Protein 8XWC (pdb70)

Structure (mmCIF, N/CA/C/O backbone):
data_8XWC
#
_entry.id   8XWC
#
_cell.length_a   61.808
_cell.length_b   69.544
_cell.length_c   87.955
_cell.angle_alpha   90.000
_cell.angle_beta   90.000
_cell.angle_gamma   90.000
#
_symmetry.space_group_name_H-M   'P 21 21 21'
#
loop_
_entity.id
_entity.type
_entity.pdbx_description
1 polymer "DNA (5'-D(*AP*GP*CP*GP*TP*CP*CP*AP*(8OG)P*GP*TP*CP*TP*AP*CP*C)-3')"
2 polymer "DNA (5'-D(P*GP*GP*TP*AP*GP*AP*CP*CP*TP*GP*GP*AP*CP*GP*C)-3')"
3 polymer 'N-glycosylase/DNA lyase'
4 non-polymer DI(HYDROXYETHYL)ETHER
5 non-polymer GLYCEROL
6 non-polymer 'MAGNESIUM ION'
7 non-polymer 'SODIUM ION'
8 water water
#
loop_
_atom_site.group_PDB
_atom_site.id
_atom_site.type_symbol
_atom_site.label_atom_id
_atom_site.label_alt_id
_atom_site.label_comp_id
_atom_site.label_asym_id
_atom_site.label_entity_id
_atom_site.label_seq_id
_atom_site.pdbx_PDB_ins_code
_atom_site.Cartn_x
_atom_site.Cartn_y
_atom_site.Cartn_z
_atom_site.occupancy
_atom_site.B_iso_or_equiv
_atom_site.auth_seq_id
_atom_site.auth_comp_id
_atom_site.auth_asym_id
_atom_site.auth_atom_id
_atom_site.pdbx_PDB_model_num
ATOM 635 N N . GLY C 3 1 ? -13.40190 -12.44068 -11.87323 1.000 25.43810 10 GLY A N 1
ATOM 636 C CA . GLY C 3 1 ? -13.63130 -11.46449 -12.92960 1.000 25.24800 10 GLY A CA 1
ATOM 637 C C . GLY C 3 1 ? -14.12268 -12.13018 -14.20535 1.000 23.94061 10 GLY A C 1
ATOM 638 O O . GLY C 3 1 ? -14.14474 -13.34928 -14.25722 1.000 22.04939 10 GLY A O 1
ATOM 639 N N . PRO C 3 2 ? -14.47485 -11.33402 -15.22129 1.000 23.11337 11 PRO A N 1
ATOM 640 C CA . PRO C 3 2 ? -14.91698 -11.90943 -16.51470 1.000 21.65608 11 PRO A CA 1
ATOM 641 C C . PRO C 3 2 ? -13.84330 -12.81539 -17.09125 1.000 21.37503 11 PRO A C 1
ATOM 642 O O . PRO C 3 2 ? -12.68251 -12.82069 -16.66800 1.000 21.98560 11 PRO A O 1
ATOM 646 N N . GLY C 3 3 ? -14.21570 -13.59065 -18.09704 1.000 16.57499 12 GLY A N 1
ATOM 647 C CA . GLY C 3 3 ? -13.31957 -14.61639 -18.58789 1.000 17.01853 12 GLY A CA 1
ATOM 648 C C . GLY C 3 3 ? -12.24933 -14.06411 -19.50861 1.000 12.86806 12 GLY A C 1
ATOM 649 O O . GLY C 3 3 ? -12.46007 -13.11725 -20.27303 1.000 15.05764 12 GLY A O 1
ATOM 650 N N . HIS C 3 4 ? -11.09333 -14.71561 -19.45905 1.000 12.77129 13 HIS A N 1
ATOM 651 C CA . HIS C 3 4 ? -10.11068 -14.51652 -20.52904 1.000 9.31081 13 HIS A CA 1
ATOM 652 C C . HIS C 3 4 ? -10.71725 -14.95642 -21.86390 1.000 11.41806 13 HIS A C 1
ATOM 653 O O . HIS C 3 4 ? -11.30331 -16.04744 -21.98252 1.000 11.49413 13 HIS A O 1
ATOM 660 N N . ARG C 3 5 ? -10.58468 -14.11930 -22.88273 1.000 9.79150 14 ARG A N 1
ATOM 661 C CA . ARG C 3 5 ? -11.29034 -14.35672 -24.12871 1.000 8.68618 14 ARG A CA 1
ATOM 662 C C . ARG C 3 5 ? -10.53063 -15.25596 -25.07090 1.000 9.41945 14 ARG A C 1
ATOM 663 O O . ARG C 3 5 ? -9.29055 -15.29116 -25.04472 1.000 9.59125 14 ARG A O 1
ATOM 671 N N . THR C 3 6 ? -11.26354 -16.00359 -25.90323 1.000 9.23269 15 THR A N 1
ATOM 672 C CA . THR C 3 6 ? -10.67106 -16.69501 -27.03726 1.000 8.09363 15 THR A CA 1
ATOM 673 C C . THR C 3 6 ? -11.28448 -16.16279 -28.31746 1.000 8.00394 15 THR A C 1
ATOM 674 O O . THR C 3 6 ? -12.46596 -15.76382 -28.33502 1.000 9.34243 15 THR A O 1
ATOM 678 N N . LEU C 3 7 ? -10.54009 -16.18569 -29.38668 1.000 7.93667 16 LEU A N 1
ATOM 679 C CA . LEU C 3 7 ? -10.97401 -15.57745 -30.64079 1.000 8.40049 16 LEU A CA 1
ATOM 680 C C . LEU C 3 7 ? -12.20327 -16.29640 -31.19032 1.000 8.81182 16 LEU A C 1
ATOM 681 O O . LEU C 3 7 ? -13.16783 -15.63807 -31.63150 1.000 10.84727 16 LEU A O 1
ATOM 686 N N . ALA C 3 8 ? -12.19263 -17.62070 -31.16338 1.000 8.72769 17 ALA A N 1
ATOM 687 C CA . ALA C 3 8 ? -13.31069 -18.33976 -31.75628 1.000 7.48931 17 ALA A CA 1
ATOM 688 C C . ALA C 3 8 ? -14.57276 -18.16668 -30.95904 1.000 8.62859 17 ALA A C 1
ATOM 689 O O . ALA C 3 8 ? -15.66957 -18.31180 -31.53117 1.000 11.95514 17 ALA A O 1
ATOM 691 N N . SER C 3 9 ? -14.47290 -17.88678 -29.66819 1.000 8.92632 18 SER A N 1
ATOM 692 C CA . SER C 3 9 ? -15.66755 -17.78336 -28.83136 1.000 8.55926 18 SER A CA 1
ATOM 693 C C . SER C 3 9 ? -16.24872 -16.38647 -28.80416 1.000 10.05487 18 SER A C 1
ATOM 694 O O . SER C 3 9 ? -17.46833 -16.22959 -28.55548 1.000 11.12716 18 SER A O 1
ATOM 697 N N . THR C 3 10 ? -15.42585 -15.33627 -28.94841 1.000 8.70745 19 THR A N 1
ATOM 698 C CA . THR C 3 10 ? -15.89328 -13.96087 -28.81996 1.000 9.04683 19 THR A CA 1
ATOM 699 C C . THR C 3 10 ? -15.47025 -13.12024 -30.02086 1.000 10.95120 19 THR A C 1
ATOM 700 O O . THR C 3 10 ? -14.90787 -12.03238 -29.83596 1.000 9.96079 19 THR A O 1
ATOM 704 N N . PRO C 3 11 ? -15.73428 -13.57654 -31.26715 1.000 8.64825 20 PRO A N 1
ATOM 705 C CA . PRO C 3 11 ? -15.15442 -12.88549 -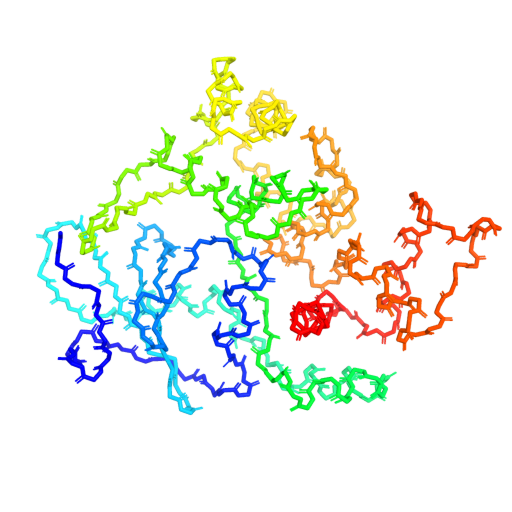32.41867 1.000 10.64432 20 PRO A CA 1
ATOM 706 C C . PRO C 3 11 ? -15.47854 -11.41854 -32.53279 1.000 10.45244 20 PRO A C 1
ATOM 707 O O . PRO C 3 11 ? -14.66747 -10.66379 -33.09851 1.000 11.80807 20 PRO A O 1
ATOM 711 N N . ALA C 3 12 ? -16.59929 -10.97103 -31.97639 1.000 9.92519 21 ALA A N 1
ATOM 712 C CA . ALA C 3 12 ? -16.99643 -9.56864 -32.08708 1.000 10.61744 21 ALA A CA 1
ATOM 713 C C . ALA C 3 12 ? -16.04185 -8.67152 -31.33692 1.000 11.50887 21 ALA A C 1
ATOM 714 O O . ALA C 3 12 ? -15.99476 -7.44813 -31.58939 1.000 10.78889 21 ALA A O 1
ATOM 716 N N . LEU C 3 13 ? -15.23824 -9.24587 -30.42613 1.000 9.32997 22 LEU A N 1
ATOM 717 C CA . LEU C 3 13 ? -14.36073 -8.45645 -29.56715 1.000 8.60809 22 LEU A CA 1
ATOM 718 C C . LEU C 3 13 ? -12.91336 -8.40451 -30.06878 1.000 9.72126 22 LEU A C 1
ATOM 719 O O . LEU C 3 13 ? -12.05130 -7.85091 -29.35035 1.000 10.33142 22 LEU A O 1
ATOM 724 N N . TRP C 3 14 ? -12.63464 -8.96551 -31.24136 1.000 9.21718 23 TRP A N 1
ATOM 725 C CA . TRP C 3 14 ? -11.25356 -9.02924 -31.70726 1.000 9.40340 23 TRP A CA 1
ATOM 726 C C . TRP C 3 14 ? -11.09303 -8.25186 -32.99729 1.000 10.60969 23 TRP A C 1
ATOM 727 O O . TRP C 3 14 ? -12.03003 -8.03241 -33.76631 1.000 11.07393 23 TRP A O 1
ATOM 738 N N . ALA C 3 15 ? -9.86337 -7.79919 -33.21579 1.000 9.62178 24 ALA A N 1
ATOM 739 C CA . ALA C 3 15 ? -9.49585 -7.21595 -34.49911 1.000 9.19943 24 ALA A CA 1
ATOM 740 C C . ALA C 3 15 ? -8.09306 -7.69825 -34.86261 1.000 11.72738 24 ALA A C 1
ATOM 741 O O . ALA C 3 15 ? -7.29984 -8.06062 -33.97993 1.000 11.54569 24 ALA A O 1
ATOM 743 N N . SER C 3 16 ? -7.76911 -7.69547 -36.16210 1.000 11.00539 25 SER A N 1
ATOM 744 C CA . SER C 3 16 ? -6.52458 -8.26313 -36.67365 1.000 10.95188 25 SER A CA 1
ATOM 745 C C . SER C 3 16 ? -5.53287 -7.21977 -37.14714 1.000 11.27774 25 SER A C 1
ATOM 746 O O . SER C 3 16 ? -5.88104 -6.10594 -37.53243 1.000 12.91313 25 SER A O 1
ATOM 749 N N . ILE C 3 17 ? -4.27562 -7.65582 -37.13389 1.000 10.37227 26 ILE A N 1
ATOM 750 C CA . ILE C 3 17 ? -3.14663 -6.95699 -37.73593 1.000 11.76205 26 ILE A CA 1
ATOM 751 C C . ILE C 3 17 ? -2.54076 -7.91517 -38.75273 1.000 11.26894 26 ILE A C 1
ATOM 752 O O . ILE C 3 17 ? -2.25023 -9.05724 -38.40950 1.000 11.22174 26 ILE A O 1
ATOM 757 N N . PRO C 3 18 ? -2.24487 -7.47977 -39.98330 1.000 13.50025 27 PRO A N 1
ATOM 758 C CA . PRO C 3 18 ? -1.55046 -8.36831 -40.94062 1.000 11.38895 27 PRO A CA 1
ATOM 759 C C . PRO C 3 18 ? -0.18944 -8.76570 -40.40617 1.000 11.85307 27 PRO A C 1
ATOM 760 O O . PRO C 3 18 ? 0.62198 -7.90102 -40.02069 1.000 15.02338 27 PRO A O 1
ATOM 764 N N . CYS C 3 19 ? 0.04433 -10.05154 -40.29445 1.000 12.45556 28 CYS A N 1
ATOM 765 C CA . CYS C 3 19 ? 1.24918 -10.54760 -39.62039 1.000 12.92306 28 CYS A CA 1
ATOM 766 C C . CYS C 3 19 ? 1.32059 -12.05444 -39.86723 1.000 12.84235 28 CYS A C 1
ATOM 767 O O . CYS C 3 19 ? 0.67185 -12.83261 -39.15493 1.000 18.06693 28 CYS A O 1
ATOM 770 N N . PRO C 3 20 ? 2.10621 -12.50895 -40.82994 1.000 15.09350 29 PRO A N 1
ATOM 771 C CA . PRO C 3 20 ? 2.25911 -13.95611 -41.04567 1.000 20.48730 29 PRO A CA 1
ATOM 772 C C . PRO C 3 20 ? 3.08960 -14.59267 -39.93668 1.000 18.36909 29 PRO A C 1
ATOM 773 O O . PRO C 3 20 ? 3.88571 -13.92576 -39.27103 1.000 13.71616 29 PRO A O 1
ATOM 777 N N . ARG C 3 21 ? 2.91189 -15.90792 -39.76289 1.000 17.09818 30 ARG A N 1
ATOM 778 C CA . ARG C 3 21 ? 3.68843 -16.65268 -38.76828 1.000 17.22050 30 ARG A CA 1
ATOM 779 C C . ARG C 3 21 ? 5.18249 -16.60494 -39.07482 1.000 18.01997 30 ARG A C 1
ATOM 780 O O . ARG C 3 21 ? 6.01524 -16.72438 -38.15676 1.000 19.98325 30 ARG A O 1
ATOM 788 N N . SER C 3 22 ? 5.56483 -16.32934 -40.31877 1.000 16.92489 31 SER A N 1
ATOM 789 C CA . SER C 3 22 ? 6.97392 -16.13951 -40.63904 1.000 16.75032 31 SER A CA 1
ATOM 790 C C . SER C 3 22 ? 7.53791 -14.85318 -40.04113 1.000 15.04885 31 SER A C 1
ATOM 791 O O . SER C 3 22 ? 8.75390 -14.68701 -39.88184 1.000 16.78931 31 SER A O 1
ATOM 794 N N . GLU C 3 23 ? 6.68099 -13.89237 -39.72700 1.000 11.80105 32 GLU A N 1
ATOM 795 C CA . GLU C 3 23 ? 7.09173 -12.68790 -39.08794 1.000 10.97100 32 GLU A CA 1
ATOM 796 C C . GLU C 3 23 ? 6.97090 -12.71096 -37.57015 1.000 12.72272 32 GLU A C 1
ATOM 797 O O . GLU C 3 23 ? 7.63938 -11.92495 -36.91184 1.000 13.46442 32 GLU A O 1
ATOM 803 N N . LEU C 3 24 ? 6.15611 -13.58579 -36.99675 1.000 11.86773 33 LEU A N 1
ATOM 804 C CA . LEU C 3 24 ? 5.97790 -13.64818 -35.54893 1.000 10.50998 33 LEU A CA 1
ATOM 805 C C . LEU C 3 24 ? 5.41159 -14.98729 -35.15277 1.000 11.26386 33 LEU A C 1
ATOM 806 O O . LEU C 3 24 ? 4.37099 -15.40313 -35.69917 1.000 13.70876 33 LEU A O 1
ATOM 811 N N . ARG C 3 25 ? 6.01101 -15.63545 -34.12880 1.000 10.05764 34 ARG A N 1
ATOM 812 C CA . ARG C 3 25 ? 5.45119 -16.77572 -33.43359 1.000 9.69553 34 ARG A CA 1
ATOM 813 C C . ARG C 3 25 ? 5.31392 -16.39553 -31.95331 1.000 11.30513 34 ARG A C 1
ATOM 814 O O . ARG C 3 25 ? 6.30879 -16.27595 -31.21746 1.000 10.35722 34 ARG A O 1
ATOM 822 N N . LEU C 3 26 ? 4.08567 -16.14665 -31.50745 1.000 10.41829 35 LEU A N 1
ATOM 823 C CA . LEU C 3 26 ? 3.90061 -15.67518 -30.13451 1.000 9.25575 35 LEU A CA 1
ATOM 824 C C . LEU C 3 26 ? 4.49139 -16.67498 -29.14959 1.000 10.52214 35 LEU A C 1
ATOM 825 O O . LEU C 3 26 ? 5.10463 -16.27779 -28.14689 1.000 10.32183 35 LEU A O 1
ATOM 830 N N . ASP C 3 27 ? 4.33122 -17.98414 -29.43005 1.000 10.03639 36 ASP A N 1
ATOM 831 C CA . ASP C 3 27 ? 4.82157 -19.02543 -28.52767 1.000 10.62784 36 ASP A CA 1
ATOM 832 C C . ASP C 3 27 ? 6.33736 -19.10952 -28.45016 1.000 10.30839 36 ASP A C 1
ATOM 833 O O . ASP C 3 27 ? 6.83728 -19.68375 -27.47178 1.000 13.06927 36 ASP A O 1
ATOM 838 N N . LEU C 3 28 ? 7.05448 -18.57269 -29.43428 1.000 10.35605 37 LEU A N 1
ATOM 839 C CA . LEU C 3 28 ? 8.50675 -18.57010 -29.38724 1.000 11.90442 37 LEU A CA 1
ATOM 840 C C . LEU C 3 28 ? 9.06042 -17.24344 -28.89794 1.000 11.34766 37 LEU A C 1
ATOM 841 O O . LEU C 3 28 ? 10.28943 -17.12401 -28.72472 1.000 12.58604 37 LEU A O 1
ATOM 846 N N . VAL C 3 29 ? 8.22691 -16.21208 -28.72299 1.000 9.70960 38 VAL A N 1
ATOM 847 C CA . VAL C 3 29 ? 8.66166 -14.88011 -28.29716 1.000 9.53251 38 VAL A CA 1
ATOM 848 C C . VAL C 3 29 ? 8.25399 -14.60560 -26.85356 1.000 10.00442 38 VAL A C 1
ATOM 849 O O . VAL C 3 29 ? 9.10490 -14.26748 -26.00738 1.000 11.07693 38 VAL A O 1
ATOM 853 N N . LEU C 3 30 ? 6.93818 -14.73412 -26.54596 1.000 9.66801 39 LEU A N 1
ATOM 854 C CA . LEU C 3 30 ? 6.44003 -14.18581 -25.29773 1.000 8.96950 39 LEU A CA 1
ATOM 855 C C . LEU C 3 30 ? 6.86876 -14.92352 -24.04412 1.000 9.82089 39 LEU A C 1
ATOM 856 O O . LEU C 3 30 ? 6.97332 -14.25992 -23.00015 1.000 10.48845 39 LEU A O 1
ATOM 861 N N . PRO C 3 31 ? 7.18570 -16.21958 -24.05637 1.000 9.76278 40 PRO A N 1
ATOM 862 C CA . PRO C 3 31 ? 7.71605 -16.85353 -22.83446 1.000 8.93711 40 PRO A CA 1
ATOM 863 C C . PRO C 3 31 ? 9.21676 -17.02843 -22.82402 1.000 10.77903 40 PRO A C 1
ATOM 864 O O . PRO C 3 31 ? 9.68918 -17.82769 -22.00447 1.000 11.53509 40 PRO A O 1
ATOM 868 N N . SER C 3 32 ? 9.92011 -16.36419 -23.73545 1.000 10.20185 41 SER A N 1
ATOM 869 C CA . SER C 3 32 ? 11.32881 -16.69007 -23.96666 1.000 9.67475 41 SER A CA 1
ATOM 870 C C . SER C 3 32 ? 12.30060 -15.73861 -23.28230 1.000 8.56453 41 SER A C 1
ATOM 871 O O . SER C 3 32 ? 13.48807 -15.76682 -23.63350 1.000 9.40978 41 SER A O 1
ATOM 874 N N . GLY C 3 33 ? 11.86233 -14.94591 -22.30385 1.000 8.36018 42 GLY A N 1
ATOM 875 C CA . GLY C 3 33 ? 12.81428 -14.15735 -21.52018 1.000 7.85525 42 GLY A CA 1
ATOM 876 C C . GLY C 3 33 ? 13.02869 -12.77748 -22.07661 1.000 8.47440 42 GLY A C 1
ATOM 877 O O . GLY C 3 33 ? 14.03333 -12.16274 -21.73627 1.000 8.07607 42 GLY A O 1
ATOM 878 N N . GLN C 3 34 ? 12.15719 -12.25922 -22.91753 1.000 8.15459 43 GLN A N 1
ATOM 879 C CA . GLN C 3 34 ? 12.21345 -10.85125 -23.31140 1.000 7.23457 43 GLN A CA 1
ATOM 880 C C . GLN C 3 34 ? 11.34957 -10.04406 -22.35694 1.000 8.08023 43 GLN A C 1
ATOM 881 O O . GLN C 3 34 ? 11.85151 -9.22204 -21.58640 1.000 9.23299 43 GLN A O 1
ATOM 887 N N . SER C 3 35 ? 10.00478 -10.26977 -22.39714 1.000 8.22359 44 SER A N 1
ATOM 888 C CA . SER C 3 35 ? 9.07649 -9.78335 -21.38592 1.000 8.71962 44 SER A CA 1
ATOM 889 C C . SER C 3 35 ? 8.74733 -10.95525 -20.48316 1.000 8.47174 44 SER A C 1
ATOM 890 O O . SER C 3 35 ? 8.58063 -12.09600 -20.96538 1.000 9.48537 44 SER A O 1
ATOM 893 N N . PHE C 3 36 ? 8.60566 -10.69990 -19.19350 1.000 9.00436 45 PHE A N 1
ATOM 894 C CA . PHE C 3 36 ? 8.25416 -11.72662 -18.22687 1.000 8.42756 45 PHE A CA 1
ATOM 895 C C . PHE C 3 36 ? 6.79016 -11.69733 -17.85202 1.000 9.20365 45 PHE A C 1
ATOM 896 O O . PHE C 3 36 ? 6.41232 -12.41525 -16.91838 1.000 11.32428 45 PHE A O 1
ATOM 904 N N . ARG C 3 37 ? 5.97451 -10.94806 -18.57017 1.000 10.29819 46 ARG A N 1
ATOM 905 C CA A ARG C 3 37 ? 4.62948 -10.62135 -18.10052 0.431 10.51208 46 ARG A CA 1
ATOM 906 C CA B ARG C 3 37 ? 4.62913 -10.70402 -18.05708 0.569 10.50123 46 ARG A CA 1
ATOM 907 C C . ARG C 3 37 ? 3.50301 -11.18733 -18.96494 1.000 11.77209 46 ARG A C 1
ATOM 908 O O . ARG C 3 37 ? 2.36779 -10.70272 -18.84909 1.000 13.42727 46 ARG A O 1
ATOM 923 N N . TRP C 3 38 ? 3.75019 -12.15702 -19.82123 1.000 9.98968 47 TRP A N 1
ATOM 924 C CA . TRP C 3 38 ? 2.69449 -12.75047 -20.65691 1.000 9.04378 47 TRP A CA 1
ATOM 925 C C . TRP C 3 38 ? 2.44987 -14.17572 -20.22413 1.000 12.37789 47 TRP A C 1
ATOM 926 O O . TRP C 3 38 ? 3.38123 -14.90007 -19.84772 1.000 14.12426 47 TRP A O 1
ATOM 937 N N . ARG C 3 39 ? 1.16707 -14.59439 -20.26231 1.000 9.85052 48 ARG A N 1
ATOM 938 C CA . ARG C 3 39 ? 0.82938 -15.95932 -19.88491 1.000 12.26730 48 ARG A CA 1
ATOM 939 C C . ARG C 3 39 ? -0.18633 -16.54342 -20.86917 1.000 9.65956 48 ARG A C 1
ATOM 940 O O . ARG C 3 39 ? -1.11796 -15.85400 -21.31209 1.000 10.96661 48 ARG A O 1
ATOM 948 N N . GLU C 3 40 ? -0.02841 -17.84258 -21.15346 1.000 9.84538 49 GLU A N 1
ATOM 949 C CA . GLU C 3 40 ? -0.94188 -18.56862 -22.06257 1.000 9.29481 49 GLU A CA 1
ATOM 950 C C . GLU C 3 40 ? -2.14528 -19.08612 -21.25163 1.000 13.18579 49 GLU A C 1
ATOM 951 O O . GLU C 3 40 ? -2.23053 -20.26942 -20.87112 1.000 13.26718 49 GLU A O 1
ATOM 957 N N . GLN C 3 41 ? -3.07479 -18.18555 -20.96426 1.000 9.60877 50 GLN A N 1
ATOM 958 C CA . GLN C 3 41 ? -4.18295 -18.51438 -20.07533 1.000 10.53656 50 GLN A CA 1
ATOM 959 C C . GLN C 3 41 ? -5.25383 -19.36364 -20.75021 1.000 12.92979 50 GLN A C 1
ATOM 960 O O . GLN C 3 41 ? -6.05298 -20.00023 -20.03945 1.000 16.59115 50 GLN A O 1
ATOM 966 N N . SER C 3 42 ? -5.29791 -19.42292 -22.06563 1.000 10.21529 51 SER A N 1
ATOM 967 C CA . SER C 3 42 ? -6.04617 -20.43205 -22.82190 1.000 10.11274 51 SER A CA 1
ATOM 968 C C . SER C 3 42 ? -5.11131 -20.94106 -23.90103 1.000 11.38838 51 SER A C 1
ATOM 969 O O . SER C 3 42 ? -4.24345 -20.18873 -24.35927 1.000 10.66500 51 SER A O 1
ATOM 972 N N . PRO C 3 43 ? -5.27172 -22.15979 -24.39067 1.000 10.10391 52 PRO A N 1
ATOM 973 C CA . PRO C 3 43 ? -4.33132 -22.65243 -25.38600 1.000 11.80557 52 PRO A CA 1
ATOM 974 C C . PRO C 3 43 ? -4.25707 -21.71480 -26.58120 1.000 11.72059 52 PRO A C 1
ATOM 975 O O . PRO C 3 43 ? -5.30195 -21.26781 -27.10689 1.000 10.98891 52 PRO A O 1
ATOM 979 N N . ALA C 3 44 ? -3.03107 -21.35458 -26.94302 1.000 10.66914 53 ALA A N 1
ATOM 980 C CA . ALA C 3 44 ? -2.73061 -20.47220 -28.08002 1.000 9.75091 53 ALA A CA 1
ATOM 981 C C . ALA C 3 44 ? -3.08728 -19.01538 -27.87590 1.000 8.86543 53 ALA A C 1
ATOM 982 O O . ALA C 3 44 ? -2.96563 -18.24010 -28.84755 1.000 10.96225 53 ALA A O 1
ATOM 984 N N . HIS C 3 45 ? -3.46275 -18.60987 -26.66856 1.000 9.07250 54 HIS A N 1
ATOM 985 C CA . HIS C 3 45 ? -3.88075 -17.24071 -26.40191 1.000 8.58752 54 HIS A CA 1
ATOM 986 C C . HIS C 3 45 ? -3.05426 -16.66630 -25.27197 1.000 8.14891 54 HIS A C 1
ATOM 987 O O . HIS C 3 45 ? -3.02866 -17.24364 -24.18038 1.000 8.44894 54 HIS A O 1
ATOM 994 N N . TRP C 3 46 ? -2.41265 -15.51241 -25.50796 1.000 8.88697 55 TRP A N 1
ATOM 995 C CA . TRP C 3 46 ? -1.44432 -14.99051 -24.55166 1.000 8.42862 55 TRP A CA 1
ATOM 996 C C . TRP C 3 46 ? -1.97921 -13.70064 -24.00627 1.000 7.95695 55 TRP A C 1
ATOM 997 O O . TRP C 3 46 ? -2.32245 -12.79284 -24.78337 1.000 8.84103 55 TRP A O 1
ATOM 1008 N N . SER C 3 47 ? -2.03602 -13.58636 -22.68313 1.000 7.81587 56 SER A N 1
ATOM 1009 C CA . SER C 3 47 ? -2.56842 -12.37282 -22.04869 1.000 9.77309 56 SER A CA 1
ATOM 1010 C C . SER C 3 47 ? -1.47024 -11.66561 -21.24925 1.000 9.38404 56 SER A C 1
ATOM 1011 O O . SER C 3 47 ? -0.62298 -12.31736 -20.62122 1.000 10.67755 56 SER A O 1
ATOM 1014 N N . GLY C 3 48 ? -1.56182 -10.33985 -21.21292 1.000 8.52951 57 GLY A N 1
ATOM 1015 C CA . GLY C 3 48 ? -0.57297 -9.53581 -20.48752 1.000 10.28131 57 GLY A CA 1
ATOM 1016 C C . GLY C 3 48 ? -0.89643 -8.05819 -20.63981 1.000 10.54855 57 GLY A C 1
ATOM 1017 O O . GLY C 3 48 ? -1.76254 -7.65300 -21.41082 1.000 11.18763 57 GLY A O 1
ATOM 1018 N N . VAL C 3 49 ? -0.11792 -7.22723 -19.94408 1.000 12.08094 58 VAL A N 1
ATOM 1019 C CA . VAL C 3 49 ? -0.34794 -5.78345 -19.92745 1.000 13.18552 58 VAL A CA 1
ATOM 1020 C C . VAL C 3 49 ? 0.47584 -5.13404 -21.03478 1.000 15.44536 58 VAL A C 1
ATOM 1021 O O . VAL C 3 49 ? 1.68112 -5.38601 -21.11265 1.000 17.93592 58 VAL A O 1
ATOM 1025 N N . LEU C 3 50 ? -0.14473 -4.32175 -21.89583 1.000 15.65234 59 LEU A N 1
ATOM 1026 C CA . LEU C 3 50 ? 0.52870 -3.74566 -23.08290 1.000 19.30013 59 LEU A CA 1
ATOM 1027 C C . LEU C 3 50 ? -0.03062 -2.35366 -23.26994 1.000 21.56344 59 LEU A C 1
ATOM 1028 O O . LEU C 3 50 ? -1.24672 -2.18776 -23.40729 1.000 22.52593 59 LEU A O 1
ATOM 1033 N N . ALA C 3 51 ? 0.83048 -1.32296 -23.21885 1.000 24.40539 60 ALA A N 1
ATOM 1034 C CA . ALA C 3 51 ? 0.33414 0.06617 -23.22857 1.000 24.26962 60 ALA A CA 1
ATOM 1035 C C . ALA C 3 51 ? -0.76837 0.30980 -22.17612 1.000 21.46662 60 ALA A C 1
ATOM 1036 O O . ALA C 3 51 ? -1.83779 0.83420 -22.49781 1.000 25.94593 60 ALA A O 1
ATOM 1038 N N . ASP C 3 52 ? -0.52760 -0.12399 -20.91817 1.000 31.03384 61 ASP A N 1
ATOM 1039 C CA . ASP C 3 52 ? -1.33615 0.15467 -19.70492 1.000 24.19458 61 ASP A CA 1
ATOM 1040 C C . ASP C 3 52 ? -2.71180 -0.54047 -19.61549 1.000 34.18018 61 ASP A C 1
ATOM 1041 O O . ASP C 3 52 ? -3.51433 -0.25257 -18.71731 1.000 28.24815 61 ASP A O 1
ATOM 1046 N N . GLN C 3 53 ? -3.01470 -1.46991 -20.49805 1.000 23.26798 62 GLN A N 1
ATOM 1047 C CA . GLN C 3 53 ? -4.27040 -2.19942 -20.45268 1.000 15.66313 62 GLN A CA 1
ATOM 1048 C C . GLN C 3 53 ? -3.92500 -3.65259 -20.65325 1.000 13.86881 62 GLN A C 1
ATOM 1049 O O . GLN C 3 53 ? -2.88862 -3.97358 -21.21717 1.000 15.05014 62 GLN A O 1
ATOM 1055 N N . VAL C 3 54 ? -4.82541 -4.53896 -20.25607 1.000 12.73700 63 VAL A N 1
ATOM 1056 C CA . VAL C 3 54 ? -4.63053 -5.95052 -20.52860 1.000 10.79267 63 VAL A CA 1
ATOM 1057 C C . VAL C 3 54 ? -5.10901 -6.27957 -21.93106 1.000 10.08985 63 VAL A C 1
ATOM 1058 O O . VAL C 3 54 ? -6.14306 -5.77766 -22.39513 1.000 10.76830 63 VAL A O 1
ATOM 1062 N N . TRP C 3 55 ? -4.32729 -7.10958 -22.60810 1.000 9.12851 64 TRP A N 1
ATOM 1063 C CA . TRP C 3 55 ? -4.65477 -7.60998 -23.93143 1.000 8.59479 64 TRP A CA 1
ATOM 1064 C C . TRP C 3 55 ? -4.55630 -9.11943 -23.94276 1.000 8.69237 64 TRP A C 1
ATOM 1065 O O . TRP C 3 55 ? -3.79546 -9.72723 -23.16269 1.000 9.72032 64 TRP A O 1
ATOM 1076 N N . THR C 3 56 ? -5.34283 -9.73414 -24.83610 1.000 8.53643 65 THR A N 1
ATOM 1077 C CA . THR C 3 56 ? -5.06545 -11.12019 -25.23630 1.000 9.45132 65 THR A CA 1
ATOM 1078 C C . THR C 3 56 ? -4.74356 -11.14809 -26.71633 1.000 9.10950 65 THR A C 1
ATOM 1079 O O . THR C 3 56 ? -5.37688 -10.44455 -27.52170 1.000 9.48306 65 THR A O 1
ATOM 1083 N N . LEU C 3 57 ? -3.75567 -11.99541 -27.06276 1.000 8.64024 66 LEU A N 1
ATOM 1084 C CA . LEU C 3 57 ? -3.25577 -12.10270 -28.42402 1.000 8.36649 66 LEU A CA 1
ATOM 1085 C C . LEU C 3 57 ? -3.29684 -13.55154 -28.86841 1.000 7.73746 66 LEU A C 1
ATOM 1086 O O . LEU C 3 57 ? -2.97649 -14.45660 -28.08171 1.000 9.27975 66 LEU A O 1
ATOM 1091 N N . THR C 3 58 ? -3.66709 -13.79694 -30.13175 1.000 8.81553 67 THR A N 1
ATOM 1092 C CA . THR C 3 58 ? -3.60176 -15.11548 -30.72209 1.000 8.66259 67 THR A CA 1
ATOM 1093 C C . THR C 3 58 ? -3.33810 -14.93979 -32.19290 1.000 9.22496 67 THR A C 1
ATOM 1094 O O . THR C 3 58 ? -3.47297 -13.83498 -32.71727 1.000 11.30977 67 THR A O 1
ATOM 1098 N N . GLN C 3 59 ? -2.96242 -16.00942 -32.86987 1.000 8.76447 68 GLN A N 1
ATOM 1099 C CA . GLN C 3 59 ? -2.67313 -15.83474 -34.27443 1.000 9.17798 68 GLN A CA 1
ATOM 1100 C C . GLN C 3 59 ? -3.24567 -16.92647 -35.14094 1.000 10.03289 68 GLN A C 1
ATOM 1101 O O . GLN C 3 59 ? -3.43867 -18.06673 -34.69698 1.000 14.34415 68 GLN A O 1
ATOM 1107 N N . THR C 3 60 ? -3.54789 -16.51968 -36.36097 1.000 11.74668 69 THR A N 1
ATOM 1108 C CA . THR C 3 60 ? -3.80772 -17.45677 -37.44422 1.000 11.46764 69 THR A CA 1
ATOM 1109 C C . THR C 3 60 ? -2.61218 -17.39509 -38.37405 1.000 15.48299 69 THR A C 1
ATOM 1110 O O . THR C 3 60 ? -1.61061 -16.71910 -38.09493 1.000 14.84521 69 THR A O 1
ATOM 1114 N N . GLU C 3 61 ? -2.64544 -18.11818 -39.49018 1.000 12.81714 70 GLU A N 1
ATOM 1115 C CA . GLU C 3 61 ? -1.45343 -18.19588 -40.31329 1.000 15.83852 70 GLU A CA 1
ATOM 1116 C C . GLU C 3 61 ? -1.01278 -16.82745 -40.80930 1.000 15.62127 70 GLU A C 1
ATOM 1117 O O . GLU C 3 61 ? 0.18914 -16.58781 -40.94129 1.000 14.51663 70 GLU A O 1
ATOM 1123 N N . GLU C 3 62 ? -1.95145 -15.90372 -41.07104 1.000 11.98187 71 GLU A N 1
ATOM 1124 C CA . GLU C 3 62 ? -1.60588 -14.66301 -41.72458 1.000 16.08118 71 GLU A CA 1
ATOM 1125 C C . GLU C 3 62 ? -1.92950 -13.43137 -40.89932 1.000 10.75954 71 GLU A C 1
ATOM 1126 O O . GLU C 3 62 ? -1.63095 -12.29962 -41.32454 1.000 13.89027 71 GLU A O 1
ATOM 1132 N N . GLN C 3 63 ? -2.50923 -13.60041 -39.70512 1.000 10.48767 72 GLN A N 1
ATOM 1133 C CA . GLN C 3 63 ? -2.92084 -12.44782 -38.90641 1.000 11.13382 72 GLN A CA 1
ATOM 1134 C C . GLN C 3 63 ? -2.64642 -12.65123 -37.41609 1.000 10.10254 72 GLN A C 1
ATOM 1135 O O . GLN C 3 63 ? -2.75464 -13.76794 -36.86866 1.000 10.69290 72 GLN A O 1
ATOM 1141 N N . LEU C 3 64 ? -2.32374 -11.51793 -36.77846 1.000 9.98242 73 LEU A N 1
ATOM 1142 C CA . LEU C 3 64 ? -2.22207 -11.40292 -35.32760 1.000 8.84587 73 LEU A CA 1
ATOM 1143 C C . LEU C 3 64 ? -3.56065 -10.81578 -34.86871 1.000 9.21292 73 LEU A C 1
ATOM 1144 O O . LEU C 3 64 ? -3.93144 -9.70799 -35.26658 1.000 9.93034 73 LEU A O 1
ATOM 1149 N N . HIS C 3 65 ? -4.30607 -11.57355 -34.05771 1.000 8.55443 74 HIS A N 1
ATOM 1150 C CA . HIS C 3 65 ? -5.61641 -11.14580 -33.56184 1.000 7.29116 74 HIS A CA 1
ATOM 1151 C C . HIS C 3 65 ? -5.50191 -10.68984 -32.13631 1.000 8.63291 74 HIS A C 1
ATOM 1152 O O . HIS C 3 65 ? -4.80351 -11.30293 -31.30202 1.000 9.96620 74 HIS A O 1
ATOM 1159 N N . CYS C 3 66 ? -6.17504 -9.59595 -31.84456 1.000 8.78335 75 CYS A N 1
ATOM 1160 C CA . CYS C 3 66 ? -5.97693 -8.86648 -30.60340 1.000 8.17558 75 CYS A CA 1
ATOM 1161 C C . CYS C 3 66 ? -7.31787 -8.52383 -29.98420 1.000 7.88308 75 CYS A C 1
ATOM 1162 O O . CYS C 3 66 ? -8.30251 -8.23138 -30.70511 1.000 10.06479 75 CYS A O 1
ATOM 1165 N N . THR C 3 67 ? -7.34109 -8.50912 -28.64501 1.000 8.39378 76 THR A N 1
ATOM 1166 C CA . THR C 3 67 ? -8.52826 -8.08867 -27.89783 1.000 8.92117 76 THR A CA 1
ATOM 1167 C C . THR C 3 67 ? -8.01987 -7.33731 -26.67189 1.000 9.50322 76 THR A C 1
ATOM 1168 O O . THR C 3 67 ? -6.95231 -7.67257 -26.11631 1.000 9.85351 76 THR A O 1
ATOM 1172 N N . VAL C 3 68 ? -8.74913 -6.27750 -26.26557 1.000 9.73126 77 VAL A N 1
ATOM 1173 C CA . VAL C 3 68 ? -8.27954 -5.42778 -25.17972 1.000 9.90569 77 VAL A CA 1
ATOM 1174 C C . VAL C 3 68 ? -9.37781 -5.35870 -24.11506 1.000 9.92500 77 VAL A C 1
ATOM 1175 O O . VAL C 3 68 ? -10.57837 -5.34058 -24.43282 1.000 10.50617 77 VAL A O 1
ATOM 1179 N N . TYR C 3 69 ? -8.97292 -5.35356 -22.86345 1.000 11.66415 78 TYR A N 1
ATOM 1180 C CA . TYR C 3 69 ? -9.90798 -5.25436 -21.73849 1.000 10.29275 78 TYR A CA 1
ATOM 1181 C C . TYR C 3 69 ? -9.63218 -3.89352 -21.11317 1.000 13.71387 78 TYR A C 1
ATOM 1182 O O . TYR C 3 69 ? -8.57023 -3.68319 -20.49886 1.000 16.81359 78 TYR A O 1
ATOM 1191 N N . ARG C 3 70 ? -10.55106 -2.95068 -21.31268 1.000 14.05708 79 ARG A N 1
ATOM 1192 C CA . ARG C 3 70 ? -10.22764 -1.57893 -20.96110 1.000 14.99729 79 ARG A CA 1
ATOM 1193 C C . ARG C 3 70 ? -10.34949 -1.32004 -19.46623 1.000 26.49257 79 ARG A C 1
ATOM 1194 O O . ARG C 3 70 ? -9.69372 -0.40436 -18.95164 1.000 29.29085 79 ARG A O 1
ATOM 1202 N N . GLY C 3 71 ? -11.17398 -2.09314 -18.77386 1.000 22.08654 80 GLY A N 1
ATOM 1203 C CA . GLY C 3 71 ? -11.21409 -1.98531 -17.31884 1.000 35.48444 80 GLY A CA 1
ATOM 1204 C C . GLY C 3 71 ? -11.54940 -0.60280 -16.81731 1.000 41.24643 80 GLY A C 1
ATOM 1205 O O . GLY C 3 71 ? -11.09736 -0.20135 -15.73784 1.000 47.43767 80 GLY A O 1
ATOM 1206 N N . ASP C 3 72 ? -12.31076 0.15382 -17.59656 1.000 39.11238 81 ASP A N 1
ATOM 1207 C CA . ASP C 3 72 ? -12.84258 1.44159 -17.17928 1.000 34.63804 81 ASP A CA 1
ATOM 1208 C C . ASP C 3 72 ? -14.36285 1.38354 -17.12273 1.000 42.18603 81 ASP A C 1
ATOM 1209 O O . ASP C 3 72 ? -15.03340 2.41855 -17.22411 1.000 38.67999 81 ASP A O 1
ATOM 1214 N N . LYS C 3 73 ? -14.90936 0.17483 -16.98109 1.000 35.16592 82 LYS A N 1
ATOM 1215 C CA . LYS C 3 73 ? -16.35326 -0.05650 -16.92335 1.000 38.26895 82 LYS A CA 1
ATOM 1216 C C . LYS C 3 73 ? -17.06277 0.52650 -18.14229 1.000 41.96508 82 LYS A C 1
ATOM 1217 O O . LYS C 3 73 ? -18.13815 1.11715 -18.03226 1.000 47.13152 82 LYS A O 1
ATOM 1223 N N . SER C 3 74 ? -16.43553 0.38719 -19.31405 1.000 27.99901 83 SER A N 1
ATOM 1224 C CA . SER C 3 74 ? -17.05883 0.69745 -20.59472 1.000 29.23767 83 SER A CA 1
ATOM 1225 C C . SER C 3 74 ? -17.53468 -0.60471 -21.22427 1.000 20.96447 83 SER A C 1
ATOM 1226 O O . SER C 3 74 ? -17.17412 -1.68704 -20.77232 1.000 25.95059 83 SER A O 1
ATOM 1229 N N . GLN C 3 75 ? -18.37983 -0.48431 -22.24486 1.000 26.02491 84 GLN A N 1
ATOM 1230 C CA . GLN C 3 75 ? -18.91910 -1.67818 -22.87572 1.000 23.86871 84 GLN A CA 1
ATOM 1231 C C . GLN C 3 75 ? -17.82069 -2.34029 -23.69692 1.000 17.29144 84 GLN A C 1
ATOM 1232 O O . GLN C 3 75 ? -16.94845 -1.67015 -24.24934 1.000 19.27304 84 GLN A O 1
ATOM 1238 N N . ALA C 3 76 ? -17.82285 -3.67182 -23.73129 1.000 16.33450 85 ALA A N 1
ATOM 1239 C CA . ALA C 3 76 ? -16.76728 -4.36041 -24.47043 1.000 16.77711 85 ALA A CA 1
ATOM 1240 C C . ALA C 3 76 ? -16.90742 -4.06538 -25.95278 1.000 14.88345 85 ALA A C 1
ATOM 1241 O O . ALA C 3 76 ? -18.02025 -4.00221 -26.48550 1.000 15.49571 85 ALA A O 1
ATOM 1243 N N . SER C 3 77 ? -15.76725 -3.92204 -26.63820 1.000 13.94549 86 SER A N 1
ATOM 1244 C CA . SER C 3 77 ? -15.75786 -3.73103 -28.08763 1.000 11.37800 86 SER A CA 1
ATOM 1245 C C . SER C 3 77 ? -14.38977 -4.14445 -28.59872 1.000 10.05435 86 SER A C 1
ATOM 1246 O O . SER C 3 77 ? -13.41815 -4.14106 -27.83313 1.000 12.66226 86 SER A O 1
ATOM 1249 N N . ARG C 3 78 ? -14.31868 -4.35073 -29.91203 1.000 10.77108 87 ARG A N 1
ATOM 1250 C CA . ARG C 3 78 ? -13.03019 -4.72000 -30.50044 1.000 9.31887 87 ARG A CA 1
ATOM 1251 C C . ARG C 3 78 ? -12.03984 -3.56194 -30.39456 1.000 10.33538 87 ARG A C 1
ATOM 1252 O O . ARG C 3 78 ? -12.42515 -2.39133 -30.20600 1.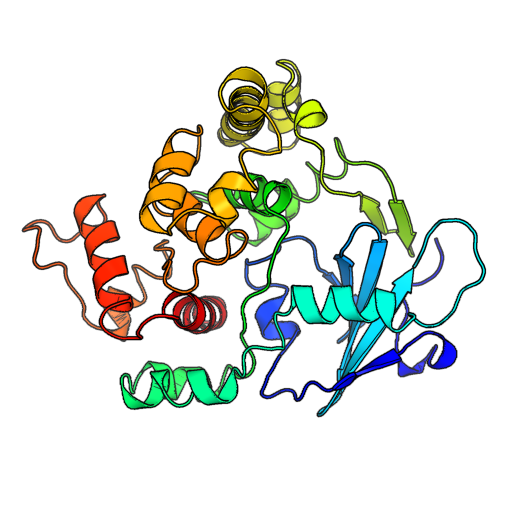000 11.65075 87 ARG A O 1
ATOM 1260 N N . PRO C 3 79 ? -10.74599 -3.84454 -30.44713 1.000 9.90486 88 PRO A N 1
ATOM 1261 C CA . PRO C 3 79 ? -9.78285 -2.74961 -30.43348 1.000 9.66892 88 PRO A CA 1
ATOM 1262 C C . PRO C 3 79 ? -9.95759 -1.83552 -31.62692 1.000 10.59168 88 PRO A C 1
ATOM 1263 O O . PRO C 3 79 ? -10.29684 -2.26008 -32.73135 1.000 12.15810 88 PRO A O 1
ATOM 1267 N N . THR C 3 80 ? -9.73290 -0.54752 -31.37005 1.000 11.72102 89 THR A N 1
ATOM 1268 C CA . THR C 3 80 ? -9.80441 0.44166 -32.43805 1.000 12.49015 89 THR A CA 1
ATOM 1269 C C . THR C 3 80 ? 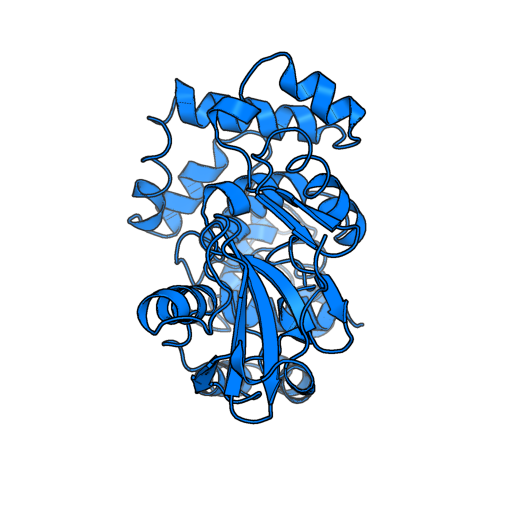-8.49355 0.45227 -33.22020 1.000 11.31336 89 THR A C 1
ATOM 1270 O O . THR C 3 80 ? -7.46008 -0.04565 -32.74315 1.000 12.00549 89 THR A O 1
ATOM 1274 N N . PRO C 3 81 ? -8.46871 1.06689 -34.40800 1.000 11.72049 90 PRO A N 1
ATOM 1275 C CA . PRO C 3 81 ? -7.18174 1.17460 -35.13064 1.000 13.36024 90 PRO A CA 1
ATOM 1276 C C . PRO C 3 81 ? -6.09864 1.83521 -34.30246 1.000 13.37487 90 PRO A C 1
ATOM 1277 O O . PRO C 3 81 ? -4.93620 1.38995 -34.34036 1.000 14.60367 90 PRO A O 1
ATOM 1281 N N . ASP C 3 82 ? -6.42842 2.86784 -33.53483 1.000 13.92727 91 ASP A N 1
ATOM 1282 C CA . ASP C 3 82 ? -5.40881 3.55564 -32.76479 1.000 15.82021 91 ASP A CA 1
ATOM 1283 C C . ASP C 3 82 ? -4.85840 2.64857 -31.66713 1.000 16.51091 91 ASP A C 1
ATOM 1284 O O . ASP C 3 82 ? -3.65499 2.61486 -31.41390 1.000 17.66596 91 ASP A O 1
ATOM 1289 N N . GLU C 3 83 ? -5.70915 1.82217 -31.05641 1.000 14.69410 92 GLU A N 1
ATOM 1290 C CA . GLU C 3 83 ? -5.21725 0.88695 -30.04013 1.000 14.07110 92 GLU A CA 1
ATOM 1291 C C . GLU C 3 83 ? -4.33834 -0.18747 -30.67399 1.000 14.91069 92 GLU A C 1
ATOM 1292 O O . GLU C 3 83 ? -3.29536 -0.56567 -30.11351 1.000 14.01807 92 GLU A O 1
ATOM 1298 N N . LEU C 3 84 ? -4.73979 -0.70711 -31.83397 1.000 13.05445 93 LEU A N 1
ATOM 1299 C CA . LEU C 3 84 ? -3.93631 -1.71630 -32.53165 1.000 15.27621 93 LEU A CA 1
ATOM 1300 C C . LEU C 3 84 ? -2.55417 -1.19062 -32.86596 1.000 13.87649 93 LEU A C 1
ATOM 1301 O O . LEU C 3 84 ? -1.59863 -1.97217 -32.93538 1.000 15.54337 93 LEU A O 1
ATOM 1306 N N . GLU C 3 85 ? -2.43086 0.10493 -33.16340 1.000 15.86605 94 GLU A N 1
ATOM 1307 C CA . GLU C 3 85 ? -1.11518 0.64615 -33.48520 1.000 19.35210 94 GLU A CA 1
ATOM 1308 C C . GLU C 3 85 ? -0.13973 0.43005 -32.33643 1.000 16.85181 94 GLU A C 1
ATOM 1309 O O . GLU C 3 85 ? 1.07372 0.18136 -32.56213 1.000 15.72650 94 GLU A O 1
ATOM 1315 N N . ALA C 3 86 ? -0.60543 0.45440 -31.09251 1.000 13.96193 95 ALA A N 1
ATOM 1316 C CA . ALA C 3 86 ? 0.27914 0.15976 -29.98053 1.000 17.32606 95 ALA A CA 1
ATOM 1317 C C . ALA C 3 86 ? 0.80511 -1.27505 -30.03915 1.000 14.49828 95 ALA A C 1
ATOM 1318 O O . ALA C 3 86 ? 1.96762 -1.55005 -29.68614 1.000 15.12892 95 ALA A O 1
ATOM 1320 N N . VAL C 3 87 ? -0.03699 -2.21153 -30.44724 1.000 12.86685 96 VAL A N 1
ATOM 1321 C CA . VAL C 3 87 ? 0.41028 -3.59406 -30.58862 1.000 10.86812 96 VAL A CA 1
ATOM 1322 C C . VAL C 3 87 ? 1.40735 -3.73373 -31.72932 1.000 10.87647 96 VAL A C 1
ATOM 1323 O O . VAL C 3 87 ? 2.43606 -4.40739 -31.57948 1.000 10.20915 96 VAL A O 1
ATOM 1327 N N . ARG C 3 88 ? 1.14664 -3.07317 -32.85791 1.000 10.76474 97 ARG A N 1
ATOM 1328 C CA . ARG C 3 88 ? 2.06060 -3.14893 -33.99087 1.000 10.53217 97 ARG A CA 1
ATOM 1329 C C . ARG C 3 88 ? 3.42626 -2.59423 -33.60665 1.000 11.72526 97 ARG A C 1
ATOM 1330 O O . ARG C 3 88 ? 4.46941 -3.18603 -33.92977 1.000 12.58028 97 ARG A O 1
ATOM 1338 N N . LYS C 3 89 ? 3.43343 -1.51578 -32.83316 1.000 12.70510 98 LYS A N 1
ATOM 1339 C CA . LYS C 3 89 ? 4.69906 -0.91922 -32.39823 1.000 11.57619 98 LYS A CA 1
ATOM 1340 C C . LYS C 3 89 ? 5.41552 -1.84281 -31.40486 1.000 13.69030 98 LYS A C 1
ATOM 1341 O O . LYS C 3 89 ? 6.65241 -1.99151 -31.42848 1.000 12.49730 98 LYS A O 1
ATOM 1347 N N . TYR C 3 90 ? 4.68437 -2.43939 -30.46239 1.000 11.02930 99 TYR A N 1
ATOM 1348 C CA . TYR C 3 90 ? 5.30441 -3.34607 -29.50479 1.000 9.14163 99 TYR A CA 1
ATOM 1349 C C . TYR C 3 90 ? 6.01582 -4.49936 -30.19901 1.000 9.55441 99 TYR A C 1
ATOM 1350 O O . TYR C 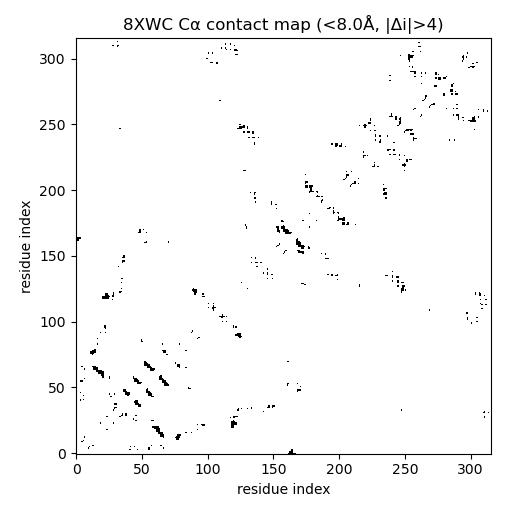3 90 ? 7.07619 -4.96308 -29.72980 1.000 10.27159 99 TYR A O 1
ATOM 1359 N N . PHE C 3 91 ? 5.48082 -5.00966 -31.31186 1.000 9.59969 100 PHE A N 1
ATOM 1360 C CA . PHE C 3 91 ? 6.14777 -6.09496 -32.02807 1.000 8.82702 100 PHE A CA 1
ATOM 1361 C C . PHE C 3 91 ? 7.02642 -5.57587 -33.15256 1.000 9.88302 100 PHE A C 1
ATOM 1362 O O . PHE C 3 91 ? 7.64915 -6.37933 -33.87052 1.000 11.10642 100 PHE A O 1
ATOM 1370 N N . GLN C 3 92 ? 7.15746 -4.25249 -33.27895 1.000 10.68504 101 GLN A N 1
ATOM 1371 C CA . GLN C 3 92 ? 8.08651 -3.65748 -34.26923 1.000 10.17398 101 GLN A CA 1
ATOM 1372 C C . GLN C 3 92 ? 7.86010 -4.23002 -35.66331 1.000 11.11577 101 GLN A C 1
ATOM 1373 O O . GLN C 3 92 ? 8.80933 -4.57650 -36.39133 1.000 11.07386 101 GLN A O 1
ATOM 1379 N N . LEU C 3 93 ? 6.56297 -4.30263 -36.06907 1.000 11.76070 102 LEU A N 1
ATOM 1380 C CA . LEU C 3 93 ? 6.26192 -5.00152 -37.31658 1.000 11.78068 102 LEU A CA 1
ATOM 1381 C C . LEU C 3 93 ? 6.73134 -4.26554 -38.56653 1.000 13.17905 102 LEU A C 1
ATOM 1382 O O . LEU C 3 93 ? 6.77151 -4.89814 -39.62622 1.000 16.21930 102 LEU A O 1
ATOM 1387 N N . ASP C 3 94 ? 7.20505 -3.02014 -38.45683 1.000 12.48024 103 ASP A N 1
ATOM 1388 C CA . ASP C 3 94 ? 7.83236 -2.38549 -39.60834 1.000 13.81584 103 ASP A CA 1
ATOM 1389 C C . ASP C 3 94 ? 9.10259 -3.08162 -40.03168 1.000 16.44414 103 ASP A C 1
ATOM 1390 O O . ASP C 3 94 ? 9.53803 -2.91129 -41.18776 1.000 21.38321 103 ASP A O 1
ATOM 1395 N N . VAL C 3 95 ? 9.72542 -3.86195 -39.16155 1.000 13.53582 104 VAL A N 1
ATOM 1396 C CA . VAL C 3 95 ? 10.95379 -4.60187 -39.50060 1.000 14.37094 104 VAL A CA 1
ATOM 1397 C C . VAL C 3 95 ? 10.55029 -5.94834 -40.05757 1.000 18.18560 104 VAL A C 1
ATOM 1398 O O . VAL C 3 95 ? 9.81811 -6.69749 -39.39757 1.000 17.81793 104 VAL A O 1
ATOM 1402 N N . THR C 3 96 ? 10.99439 -6.26418 -41.27260 1.000 16.25073 105 THR A N 1
ATOM 1403 C CA . THR C 3 96 ? 10.64728 -7.52091 -41.94093 1.000 17.85656 105 THR A CA 1
ATOM 1404 C C . THR C 3 96 ? 11.64867 -8.57896 -41.47987 1.000 14.31941 105 THR A C 1
ATOM 1405 O O . THR C 3 96 ? 12.84688 -8.55713 -41.84094 1.000 15.31259 105 THR A O 1
ATOM 1409 N N . LEU C 3 97 ? 11.15773 -9.48899 -40.67550 1.000 12.93631 106 LEU A N 1
ATOM 1410 C CA . LEU C 3 97 ? 12.02387 -10.46232 -40.05889 1.000 14.35657 106 LEU A CA 1
ATOM 1411 C C . LEU C 3 97 ? 12.51556 -11.45380 -41.07394 1.000 14.56650 106 LEU A C 1
ATOM 1412 O O . LEU C 3 97 ? 13.62098 -11.98167 -40.95062 1.000 16.05306 106 LEU A O 1
ATOM 1417 N N . ALA C 3 98 ? 11.68762 -11.80842 -42.06294 1.000 17.42705 107 ALA A N 1
ATOM 1418 C CA . ALA C 3 98 ? 12.08907 -12.85482 -42.99018 1.000 15.83324 107 ALA A CA 1
ATOM 1419 C C . ALA C 3 98 ? 13.32924 -12.45498 -43.77938 1.000 16.32734 107 ALA A C 1
ATOM 1420 O O . ALA C 3 98 ? 14.21474 -13.28162 -44.04860 1.000 15.69846 107 ALA A O 1
ATOM 1422 N N . GLN C 3 99 ? 13.46724 -11.17247 -44.08003 1.000 16.26446 108 GLN A N 1
ATOM 1423 C CA . GLN C 3 99 ? 14.65931 -10.70141 -44.74050 1.000 12.47119 108 GLN A CA 1
ATOM 1424 C C . GLN C 3 99 ? 15.93109 -10.79111 -43.83409 1.000 14.38991 108 GLN A C 1
ATOM 1425 O O . GLN C 3 99 ? 17.02492 -11.15495 -44.29738 1.000 15.26373 108 GLN A O 1
ATOM 1431 N N . LEU C 3 100 ? 15.80319 -10.42221 -42.55808 1.000 14.50948 109 LEU A N 1
ATOM 1432 C CA . LEU C 3 100 ? 16.91927 -10.60775 -41.62582 1.000 12.51048 109 LEU A CA 1
ATOM 1433 C C . LEU C 3 100 ? 17.29866 -12.07598 -41.50735 1.000 11.72431 109 LEU A C 1
ATOM 1434 O O . LEU C 3 100 ? 18.49486 -12.41957 -41.50271 1.000 13.17595 109 LEU A O 1
ATOM 1439 N N . TYR C 3 101 ? 16.31474 -12.97578 -41.40996 1.000 12.79998 110 TYR A N 1
ATOM 1440 C CA . TYR C 3 101 ? 16.64086 -14.40395 -41.32973 1.000 12.41327 110 TYR A CA 1
ATOM 1441 C C . TYR C 3 101 ? 17.42364 -14.83952 -42.56499 1.000 13.45705 110 TYR A C 1
ATOM 1442 O O . TYR C 3 101 ? 18.38346 -15.61776 -42.46717 1.000 13.75345 110 TYR A O 1
ATOM 1451 N N . HIS C 3 102 ? 17.06348 -14.31010 -43.75743 1.000 12.64648 111 HIS A N 1
ATOM 1452 C CA A HIS C 3 102 ? 17.81084 -14.65262 -44.96572 0.459 13.90342 111 HIS A CA 1
ATOM 1453 C CA B HIS C 3 102 ? 17.82672 -14.70402 -44.92399 0.541 13.87336 111 HIS A CA 1
ATOM 1454 C C . HIS C 3 102 ? 19.25654 -14.16411 -44.87109 1.000 13.46506 111 HIS A C 1
ATOM 1455 O O . HIS C 3 102 ? 20.18955 -14.89780 -45.19956 1.000 17.19031 111 HIS A O 1
ATOM 1468 N N . HIS C 3 103 ? 19.44110 -12.90463 -44.42502 1.000 14.71161 112 HIS A N 1
ATOM 1469 C CA . HIS C 3 103 ? 20.78227 -12.36935 -44.26617 1.000 16.52234 112 HIS A CA 1
ATOM 1470 C C . HIS C 3 103 ? 21.58468 -13.17662 -43.24563 1.000 14.77693 112 HIS A C 1
ATOM 1471 O O . HIS C 3 103 ? 22.72242 -13.56863 -43.51544 1.000 13.94296 112 HIS A O 1
ATOM 1478 N N . TRP C 3 104 ? 21.02708 -13.39788 -42.05476 1.000 11.39146 113 TRP A N 1
ATOM 1479 C CA . TRP C 3 104 ? 21.79811 -14.11198 -41.03190 1.000 11.12027 113 TRP A CA 1
ATOM 1480 C C . TRP C 3 104 ? 22.15365 -15.51574 -41.49756 1.000 12.08861 113 TRP A C 1
ATOM 1481 O O . TRP C 3 104 ? 23.28007 -15.98527 -41.30057 1.000 12.48964 113 TRP A O 1
ATOM 1492 N N . GLY C 3 105 ? 21.21260 -16.21296 -42.12326 1.000 11.97957 114 GLY A N 1
ATOM 1493 C CA . GLY C 3 105 ? 21.50939 -17.54091 -42.60700 1.000 11.82364 114 GLY A CA 1
ATOM 1494 C C . GLY C 3 105 ? 22.56717 -17.58677 -43.69617 1.000 12.95055 114 GLY A C 1
ATOM 1495 O O . GLY C 3 105 ? 23.29607 -18.58259 -43.79202 1.000 15.55248 114 GLY A O 1
ATOM 1496 N N . SER C 3 106 ? 22.62700 -16.52789 -44.52651 1.000 14.51168 115 SER A N 1
ATOM 1497 C CA . SER C 3 106 ? 23.62326 -16.46717 -45.59867 1.000 15.71194 115 SER A CA 1
ATOM 1498 C C . SER C 3 106 ? 25.03865 -16.32626 -45.07302 1.000 14.93491 115 SER A C 1
ATOM 1499 O O . SER C 3 106 ? 25.98732 -16.76835 -45.73372 1.000 19.28656 115 SER A O 1
ATOM 1502 N N . VAL C 3 107 ? 25.21079 -15.74639 -43.87970 1.000 14.02780 116 VAL A N 1
ATOM 1503 C CA . VAL C 3 107 ? 26.54555 -15.58765 -43.31802 1.000 12.45101 116 VAL A CA 1
ATOM 1504 C C . VAL C 3 107 ? 26.85847 -16.61763 -42.25826 1.000 10.57976 116 VAL A C 1
ATOM 1505 O O . VAL C 3 107 ? 28.00448 -16.65844 -41.73928 1.000 12.77530 116 VAL A O 1
ATOM 1509 N N . ASP C 3 108 ? 25.89434 -17.45795 -41.90120 1.000 11.06559 117 ASP A N 1
ATOM 1510 C CA . ASP C 3 108 ? 26.02757 -18.33373 -40.73735 1.000 10.72378 117 ASP A CA 1
ATOM 1511 C C . ASP C 3 108 ? 25.15523 -19.57294 -40.94888 1.000 11.93315 117 ASP A C 1
ATOM 1512 O O . ASP C 3 108 ? 23.94591 -19.53073 -40.70027 1.000 11.12305 117 ASP A O 1
ATOM 1517 N N A SER C 3 109 ? 25.77188 -20.67994 -41.37099 0.428 11.85117 118 SER A N 1
ATOM 1518 N N B SER C 3 109 ? 25.79523 -20.67655 -41.35510 0.572 11.89343 118 SER A N 1
ATOM 1519 C CA A SER C 3 109 ? 24.97587 -21.88287 -41.63613 0.428 10.49447 118 SER A CA 1
ATOM 1520 C CA B SER C 3 109 ? 25.04953 -21.91064 -41.61704 0.572 10.34418 118 SER A CA 1
ATOM 1521 C C A SER C 3 109 ? 24.45100 -22.55420 -40.37178 0.428 10.01045 118 SER A C 1
ATOM 1522 C C B SER C 3 109 ? 24.41808 -22.48932 -40.37091 0.572 9.87341 118 SER A C 1
ATOM 1523 O O A SER C 3 109 ? 23.48091 -23.31456 -40.43739 0.428 11.60212 118 SER A O 1
ATOM 1524 O O B SER C 3 109 ? 23.34229 -23.09844 -40.44328 0.572 11.54601 118 SER A O 1
ATOM 1529 N N . HIS C 3 110 ? 25.06259 -22.29495 -39.20605 1.000 10.70008 119 HIS A N 1
ATOM 1530 C CA . HIS C 3 110 ? 24.46282 -22.76606 -37.97901 1.000 10.41485 119 HIS A CA 1
ATOM 1531 C C . HIS C 3 110 ? 23.15963 -22.03351 -37.71589 1.000 10.06586 119 HIS A C 1
ATOM 1532 O O . HIS C 3 110 ? 22.12859 -22.65704 -37.40555 1.000 10.83014 119 HIS A O 1
ATOM 1539 N N . PHE C 3 111 ? 23.17563 -20.71145 -37.85133 1.000 10.29885 120 PHE A N 1
ATOM 1540 C CA . PHE C 3 111 ? 21.94130 -19.94700 -37.70046 1.000 9.19152 120 PHE A CA 1
ATOM 1541 C C . PHE C 3 111 ? 20.89363 -20.45281 -38.67225 1.000 11.65011 120 PHE A C 1
ATOM 1542 O O . PHE C 3 111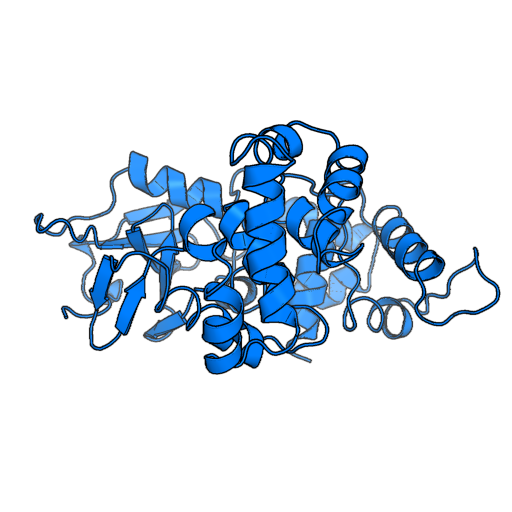 ? 19.72062 -20.65855 -38.30635 1.000 11.69624 120 PHE A O 1
ATOM 1550 N N . GLN C 3 112 ? 21.30200 -20.68898 -39.92120 1.000 10.28827 121 GLN A N 1
ATOM 1551 C CA . GLN C 3 112 ? 20.31424 -21.15677 -40.90189 1.000 11.73422 121 GLN A CA 1
ATOM 1552 C C . GLN C 3 112 ? 19.63756 -22.43986 -40.45275 1.000 13.02881 121 GLN A C 1
ATOM 1553 O O . GLN C 3 112 ? 18.41590 -22.58298 -40.60164 1.000 13.01181 121 GLN A O 1
ATOM 1559 N N . GLU C 3 113 ? 20.38140 -23.37016 -39.87889 1.000 10.97220 122 GLU A N 1
ATOM 1560 C CA . GLU C 3 113 ? 19.78456 -24.62418 -39.41390 1.000 13.60003 122 GLU A CA 1
ATOM 1561 C C . GLU C 3 113 ? 18.79355 -24.38565 -38.28912 1.000 13.98883 122 GLU A C 1
ATOM 1562 O O . GLU C 3 113 ? 17.65969 -24.90740 -38.30989 1.000 15.87571 122 GLU A O 1
ATOM 1568 N N . VAL C 3 114 ? 19.19089 -23.59505 -37.29082 1.000 13.23037 123 VAL A N 1
ATOM 1569 C CA . VAL C 3 114 ? 18.30832 -23.37362 -36.14770 1.000 14.55789 123 VAL A CA 1
ATOM 1570 C C . VAL C 3 114 ? 17.07264 -22.61146 -36.59023 1.000 14.12861 123 VAL A C 1
ATOM 1571 O O . VAL C 3 114 ? 15.93093 -22.88996 -36.15840 1.000 15.67135 123 VAL A O 1
ATOM 1575 N N . ALA C 3 115 ? 17.26610 -21.63129 -37.44693 1.000 12.29957 124 ALA A N 1
ATOM 1576 C CA . ALA C 3 115 ? 16.17662 -20.75538 -37.87724 1.000 16.12755 124 ALA A CA 1
ATOM 1577 C C . ALA C 3 115 ? 15.08727 -21.53074 -38.58000 1.000 17.30425 124 ALA A C 1
ATOM 1578 O O . ALA C 3 115 ? 13.92378 -21.11779 -38.53528 1.000 17.98045 124 ALA A O 1
ATOM 1580 N N . GLN C 3 116 ? 15.42679 -22.63635 -39.27069 1.000 15.41284 125 GLN A N 1
ATOM 1581 C CA . GLN C 3 116 ? 14.42061 -23.41099 -39.97470 1.000 19.78472 125 GLN A CA 1
ATOM 1582 C C . GLN C 3 116 ? 13.32768 -23.87397 -39.02428 1.000 19.72235 125 GLN A C 1
ATOM 1583 O O . GLN C 3 116 ? 12.14542 -23.92631 -39.40209 1.000 20.44824 125 GLN A O 1
ATOM 1589 N N . LYS C 3 117 ? 13.69943 -24.22272 -37.79509 1.000 17.15518 126 LYS A N 1
ATOM 1590 C CA . LYS C 3 117 ? 12.78887 -24.72784 -36.77729 1.000 19.98190 126 LYS A CA 1
ATOM 1591 C C . LYS C 3 117 ? 12.25848 -23.65052 -35.84850 1.000 19.27759 126 LYS A C 1
ATOM 1592 O O . LYS C 3 117 ? 11.32271 -23.92510 -35.08845 1.000 26.43273 126 LYS A O 1
ATOM 1594 N N . PHE C 3 118 ? 12.81884 -22.44696 -35.87407 1.000 15.77880 127 PHE A N 1
ATOM 1595 C CA . PHE C 3 118 ? 12.44206 -21.36788 -34.96351 1.000 15.24887 127 PHE A CA 1
ATOM 1596 C C . PHE C 3 118 ? 12.15006 -20.11705 -35.76573 1.000 12.67733 127 PHE A C 1
ATOM 1597 O O . PHE C 3 118 ? 12.85023 -19.12666 -35.65372 1.000 14.55332 127 PHE A O 1
ATOM 1605 N N . GLN C 3 119 ? 11.07839 -20.16513 -36.56343 1.000 14.22067 128 GLN A N 1
ATOM 1606 C CA A GLN C 3 119 ? 10.60884 -19.03545 -37.35652 0.449 15.20628 128 GLN A CA 1
ATOM 1607 C CA B GLN C 3 119 ? 10.70951 -18.99188 -37.33257 0.295 15.09710 128 GLN A CA 1
ATOM 1608 C CA C GLN C 3 119 ? 10.66665 -19.01021 -37.33926 0.255 15.15030 128 GLN A CA 1
ATOM 1609 C C . GLN C 3 119 ? 9.93620 -18.01362 -36.44457 1.000 10.76821 128 GLN A C 1
ATOM 1610 O O . GLN C 3 119 ? 9.39598 -18.36843 -35.38488 1.000 12.74775 128 GLN A O 1
ATOM 1626 N N . GLY C 3 120 ? 9.96726 -16.76406 -36.84844 1.000 10.65578 129 GLY A N 1
ATOM 1627 C CA . GLY C 3 120 ? 9.08908 -15.78281 -36.20602 1.000 12.15187 129 GLY A CA 1
ATOM 1628 C C . GLY C 3 120 ? 9.55948 -15.29534 -34.85764 1.000 9.97885 129 GLY A C 1
ATOM 1629 O O . GLY C 3 120 ? 8.75429 -14.74695 -34.08074 1.000 10.81261 129 GLY A O 1
ATOM 1630 N N . VAL C 3 121 ? 10.85653 -15.40581 -34.55513 1.000 10.09225 130 VAL A N 1
ATOM 1631 C CA . VAL C 3 121 ? 11.38457 -14.86174 -33.29936 1.000 10.55683 130 VAL A CA 1
ATOM 1632 C C . VAL C 3 121 ? 11.85685 -13.44674 -33.55534 1.000 12.70441 130 VAL A C 1
ATOM 1633 O O . VAL C 3 121 ? 12.82975 -13.22369 -34.25403 1.000 15.53038 130 VAL A O 1
ATOM 1637 N N . ARG C 3 122 ? 11.06711 -12.49740 -33.10665 1.000 15.66653 131 ARG A N 1
ATOM 1638 C CA . ARG C 3 122 ? 11.48952 -11.10879 -33.24283 1.000 15.62520 131 ARG A CA 1
ATOM 1639 C C . ARG C 3 122 ? 11.61063 -10.49327 -31.85752 1.000 13.38882 131 ARG A C 1
ATOM 1640 O O . ARG C 3 122 ? 11.36652 -11.13889 -30.83594 1.000 13.72247 131 ARG A O 1
ATOM 1648 N N . LEU C 3 123 ? 11.95577 -9.23008 -31.86843 1.000 11.62062 132 LEU A N 1
ATOM 1649 C CA A LEU C 3 123 ? 12.24481 -8.49315 -30.67322 0.481 11.11848 132 LEU A CA 1
ATOM 1650 C CA B LEU C 3 123 ? 12.24889 -8.45815 -30.65533 0.519 11.12402 132 LEU A CA 1
ATOM 1651 C C . LEU C 3 123 ? 11.08493 -7.55627 -30.33770 1.000 11.75768 132 LEU A C 1
ATOM 1652 O O . LEU C 3 123 ? 10.65722 -6.73530 -31.18448 1.000 11.56724 132 LEU A O 1
ATOM 1661 N N . LEU C 3 124 ? 10.58876 -7.67023 -29.10532 1.000 9.21496 133 LEU A N 1
ATOM 1662 C CA . LEU C 3 124 ? 9.62400 -6.69585 -28.61522 1.000 8.96661 133 LEU A CA 1
ATOM 1663 C C . LEU C 3 124 ? 10.28906 -5.33764 -28.35693 1.000 9.60235 133 LEU A C 1
ATOM 1664 O O . LEU C 3 124 ? 11.48800 -5.27642 -28.01174 1.000 9.55689 133 LEU A O 1
ATOM 1669 N N . ARG C 3 125 ? 9.50944 -4.26120 -28.51075 1.000 8.77497 134 ARG A N 1
ATOM 1670 C CA . ARG C 3 125 ? 9.94774 -2.91638 -28.11416 1.000 9.36178 134 ARG A CA 1
ATOM 1671 C C . ARG C 3 125 ? 9.28488 -2.62255 -26.77272 1.000 9.84105 134 ARG A C 1
ATOM 1672 O O . ARG C 3 125 ? 8.08868 -2.33802 -26.70356 1.000 10.85475 134 ARG A O 1
ATOM 1680 N N . GLN C 3 126 ? 10.03761 -2.69957 -25.71134 1.000 8.17411 135 GLN A N 1
ATOM 1681 C CA . GLN C 3 126 ? 9.49194 -2.63318 -24.35436 1.000 7.81421 135 GLN A CA 1
ATOM 1682 C C . GLN C 3 126 ? 9.65936 -1.26669 -23.70444 1.000 7.77777 135 GLN A C 1
ATOM 1683 O O . GLN C 3 126 ? 10.50245 -0.44937 -24.07730 1.000 9.40288 135 GLN A O 1
ATOM 1689 N N . ASP C 3 127 ? 8.78266 -1.02884 -22.72906 1.000 9.00143 136 ASP A N 1
ATOM 1690 C CA . ASP C 3 127 ? 8.91156 0.17174 -21.92240 1.000 8.81138 136 ASP A CA 1
ATOM 1691 C C . ASP C 3 127 ? 10.25737 0.15078 -21.19130 1.000 8.60558 136 ASP A C 1
ATOM 1692 O O . ASP C 3 127 ? 10.61996 -0.86397 -20.56751 1.000 9.35923 136 ASP A O 1
ATOM 1697 N N . PRO C 3 128 ? 10.99150 1.27270 -21.18957 1.000 9.62502 137 PRO A N 1
ATOM 1698 C CA . PRO C 3 128 ? 12.30899 1.25637 -20.55271 1.000 8.00520 137 PRO A CA 1
ATOM 1699 C C . PRO C 3 128 ? 12.30023 0.95786 -19.07533 1.000 9.47119 137 PRO A C 1
ATOM 1700 O O . PRO C 3 128 ? 13.20422 0.25626 -18.60046 1.000 9.96039 137 PRO A O 1
ATOM 1704 N N . ILE C 3 129 ? 11.29827 1.44406 -18.32560 1.000 10.07974 138 ILE A N 1
ATOM 1705 C CA . ILE C 3 129 ? 11.31920 1.20702 -16.89291 1.000 9.01605 138 ILE A CA 1
ATOM 1706 C C . ILE C 3 129 ? 11.02544 -0.27398 -16.60458 1.000 9.03249 138 ILE A C 1
ATOM 1707 O O . ILE C 3 129 ? 11.71351 -0.91624 -15.80971 1.000 9.05304 138 ILE A O 1
ATOM 1712 N N . GLU C 3 130 ? 9.99121 -0.83797 -17.24107 1.000 9.95572 139 GLU A N 1
ATOM 1713 C CA . GLU C 3 130 ? 9.72422 -2.26146 -17.07321 1.000 10.23476 139 GLU A CA 1
ATOM 1714 C C . GLU C 3 130 ? 10.94176 -3.09178 -17.45647 1.000 8.25666 139 GLU A C 1
ATOM 1715 O O . GLU C 3 130 ? 11.30951 -4.05342 -16.76092 1.000 10.12045 139 GLU A O 1
ATOM 1721 N N . CYS C 3 131 ? 11.55265 -2.75813 -18.58843 1.000 8.73584 140 CYS A N 1
ATOM 1722 C CA . CYS C 3 131 ? 12.69050 -3.54523 -19.05761 1.000 9.39644 140 CYS A CA 1
ATOM 1723 C C . CYS C 3 131 ? 13.87421 -3.45346 -18.10428 1.000 8.83042 140 CYS A C 1
ATOM 1724 O O . CYS C 3 131 ? 14.44639 -4.46536 -17.70446 1.000 8.69038 140 CYS A O 1
ATOM 1727 N N . LEU C 3 132 ? 14.18737 -2.23058 -17.66096 1.000 7.07458 141 LEU A N 1
ATOM 1728 C CA . LEU C 3 132 ? 15.28336 -2.02334 -16.72887 1.000 8.01372 141 LEU A CA 1
ATOM 1729 C C . LEU C 3 132 ? 15.10730 -2.89929 -15.48954 1.000 8.17473 141 LEU A C 1
ATOM 1730 O O . LEU C 3 132 ? 16.01423 -3.64031 -15.10157 1.000 8.60273 141 LEU A O 1
ATOM 1735 N N . PHE C 3 133 ? 13.94162 -2.79855 -14.81801 1.000 7.10809 142 PHE A N 1
ATOM 1736 C CA . PHE C 3 133 ? 13.83365 -3.51665 -13.54826 1.000 8.33865 142 PHE A CA 1
ATOM 1737 C C . PHE C 3 133 ? 13.63143 -5.02435 -13.72015 1.000 7.63534 142 PHE A C 1
ATOM 1738 O O . PHE C 3 133 ? 14.17986 -5.81427 -12.93081 1.000 10.05364 142 PHE A O 1
ATOM 1746 N N . SER C 3 134 ? 13.00217 -5.42416 -14.82358 1.000 8.42806 143 SER A N 1
ATOM 1747 C CA . SER C 3 134 ? 12.91126 -6.84977 -15.10692 1.000 8.54367 143 SER A CA 1
ATOM 1748 C C . SER C 3 134 ? 14.30253 -7.44413 -15.30892 1.000 8.28911 143 SER A C 1
ATOM 1749 O O . SER C 3 134 ? 14.62536 -8.52113 -14.77723 1.000 9.58656 143 SER A O 1
ATOM 1752 N N . PHE C 3 135 ? 15.16043 -6.76622 -16.09147 1.000 7.98343 144 PHE A N 1
ATOM 1753 C CA . PHE C 3 135 ? 16.48680 -7.32929 -16.29303 1.000 7.77563 144 PHE A CA 1
ATOM 1754 C C . PHE C 3 135 ? 17.39411 -7.17987 -15.08872 1.000 9.05067 144 PHE A C 1
ATOM 1755 O O . PHE C 3 135 ? 18.28422 -8.02502 -14.89534 1.000 8.71227 144 PHE A O 1
ATOM 1763 N N . ILE C 3 136 ? 17.20226 -6.15913 -14.23176 1.000 8.26641 145 ILE A N 1
ATOM 1764 C CA . ILE C 3 136 ? 17.93044 -6.20535 -12.95397 1.000 9.34141 145 ILE A CA 1
ATOM 1765 C C . ILE C 3 136 ? 17.59682 -7.51274 -12.22436 1.000 9.28178 145 ILE A C 1
ATOM 1766 O O . ILE C 3 136 ? 18.44296 -8.12037 -11.57292 1.000 9.89470 145 ILE A O 1
ATOM 1771 N N . CYS C 3 137 ? 16.32895 -7.93149 -12.28053 1.000 9.04699 146 CYS A N 1
ATOM 1772 C CA . CYS C 3 137 ? 15.94146 -9.18207 -11.60223 1.000 9.69392 146 CYS A CA 1
ATOM 1773 C C . CYS C 3 137 ? 16.51515 -10.43170 -12.25452 1.000 10.68360 146 CYS A C 1
ATOM 1774 O O . CYS C 3 137 ? 16.47792 -11.49702 -11.62564 1.000 9.78767 146 CYS A O 1
ATOM 1777 N N . SER C 3 138 ? 17.00444 -10.33781 -13.49285 1.000 10.48526 147 SER A N 1
ATOM 1778 C CA . SER C 3 138 ? 17.34357 -11.52377 -14.27837 1.000 8.74917 147 SER A CA 1
ATOM 1779 C C . SER C 3 138 ? 18.73273 -12.06212 -14.01808 1.000 8.70510 147 SER A C 1
ATOM 1780 O O . SER C 3 138 ? 19.01266 -13.20174 -14.42137 1.000 9.78779 147 SER A O 1
ATOM 1783 N N . SER C 3 139 ? 19.61978 -11.32341 -13.36611 1.000 9.00180 148 SER A N 1
ATOM 1784 C CA . SER C 3 139 ? 21.01975 -11.73833 -13.31854 1.000 10.00841 148 SER A CA 1
ATOM 1785 C C . SER C 3 139 ? 21.23621 -12.96647 -12.44427 1.000 10.67496 148 SER A C 1
ATOM 1786 O O . SER C 3 139 ? 20.69220 -13.04854 -11.33472 1.000 10.44614 148 SER A O 1
ATOM 1789 N N . ASN C 3 140 ? 22.07741 -13.89926 -12.90319 1.000 10.65817 149 ASN A N 1
ATOM 1790 C CA . ASN C 3 140 ? 22.42787 -15.08306 -12.08881 1.000 11.83065 149 ASN A CA 1
ATOM 1791 C C . ASN C 3 140 ? 21.17263 -15.78847 -11.56233 1.000 9.52680 149 ASN A C 1
ATOM 1792 O O . ASN C 3 140 ? 20.99700 -16.00051 -10.35972 1.000 11.30831 149 ASN A O 1
ATOM 1797 N N . ASN C 3 141 ? 20.27336 -16.12044 -12.47308 1.000 9.17672 150 ASN A N 1
ATOM 1798 C CA . ASN C 3 141 ? 18.91352 -16.50028 -12.13038 1.000 8.29858 150 ASN A CA 1
ATOM 1799 C C . ASN C 3 141 ? 18.28552 -17.18617 -13.34160 1.000 11.53479 150 ASN A C 1
ATOM 1800 O O . ASN C 3 141 ? 18.84832 -17.18082 -14.44017 1.000 11.78583 150 ASN A O 1
ATOM 1805 N N . ASN C 3 142 ? 17.13570 -17.79506 -13.13601 1.000 10.00407 151 ASN A N 1
ATOM 1806 C CA . ASN C 3 142 ? 16.48305 -18.54133 -14.19810 1.000 10.95411 151 ASN A CA 1
ATOM 1807 C C . ASN C 3 142 ? 15.13040 -17.91748 -14.48901 1.000 10.89736 151 ASN A C 1
ATOM 1808 O O . ASN C 3 142 ? 14.48174 -17.29268 -13.63115 1.000 11.69844 151 ASN A O 1
ATOM 1813 N N . ILE C 3 143 ? 14.68450 -18.10514 -15.73002 1.000 11.09216 152 ILE A N 1
ATOM 1814 C CA . ILE C 3 143 ? 13.47631 -17.45110 -16.22498 1.000 11.52299 152 ILE A CA 1
ATOM 1815 C C . ILE C 3 143 ? 12.24392 -17.75189 -15.38443 1.000 11.10608 152 ILE A C 1
ATOM 1816 O O . ILE C 3 143 ? 11.45420 -16.83671 -15.11579 1.000 11.27332 152 ILE A O 1
ATOM 1821 N N . ALA C 3 144 ? 12.04856 -18.99910 -14.93632 1.000 12.03980 153 ALA A N 1
ATOM 1822 C CA . ALA C 3 144 ? 10.84468 -19.23319 -14.13777 1.000 13.53850 153 ALA A CA 1
ATOM 1823 C C . ALA C 3 144 ? 10.87749 -18.43790 -12.82782 1.000 10.18790 153 ALA A C 1
ATOM 1824 O O . ALA C 3 144 ? 9.85838 -17.83741 -12.42971 1.000 12.76276 153 ALA A O 1
ATOM 1826 N N . ARG C 3 145 ? 12.03979 -18.38214 -12.18733 1.000 10.49867 154 ARG A N 1
ATOM 1827 C CA . ARG C 3 145 ? 12.12702 -17.60116 -10.94348 1.000 10.36523 154 ARG A CA 1
ATOM 1828 C C . ARG C 3 145 ? 11.99198 -16.10223 -11.23161 1.000 10.11511 154 ARG A C 1
ATOM 1829 O O . ARG C 3 145 ? 11.26927 -15.39747 -10.51148 1.000 11.47292 154 ARG A O 1
ATOM 1837 N N . ILE C 3 146 ? 12.66830 -15.60304 -12.28693 1.000 10.64010 155 ILE A N 1
ATOM 1838 C CA . ILE C 3 146 ? 12.55325 -14.17526 -12.63863 1.000 10.01916 155 ILE A CA 1
ATOM 1839 C C . ILE C 3 146 ? 11.09423 -13.80826 -12.84157 1.000 10.91859 155 ILE A C 1
ATOM 1840 O O . ILE C 3 146 ? 10.60030 -12.76729 -12.37701 1.000 10.98191 155 ILE A O 1
ATOM 1845 N N . THR C 3 147 ? 10.36119 -14.65046 -13.58520 1.000 10.92270 156 THR A N 1
ATOM 1846 C CA . THR C 3 147 ? 8.95679 -14.40086 -13.86474 1.000 9.62960 156 THR A CA 1
ATOM 1847 C C . THR C 3 147 ? 8.14606 -14.19153 -12.57033 1.000 10.36247 156 THR A C 1
ATOM 1848 O O . THR C 3 147 ? 7.33655 -13.26165 -12.46077 1.000 12.04651 156 THR A O 1
ATOM 1852 N N . GLY C 3 148 ? 8.38142 -15.06157 -11.57521 1.000 11.45035 157 GLY A N 1
ATOM 1853 C CA . GLY C 3 148 ? 7.69921 -14.90789 -10.29972 1.000 11.91068 157 GLY A CA 1
ATOM 1854 C C . GLY C 3 148 ? 8.09164 -13.63572 -9.58997 1.000 11.90771 157 GLY A C 1
ATOM 1855 O O . GLY C 3 148 ? 7.23847 -12.95629 -9.02446 1.000 11.41467 157 GLY A O 1
ATOM 1856 N N . MET C 3 149 ? 9.39962 -13.33905 -9.56961 1.000 11.34884 158 MET A N 1
ATOM 1857 C CA . MET C 3 149 ? 9.86058 -12.10237 -8.96489 1.000 10.29931 158 MET A CA 1
ATOM 1858 C C . MET C 3 149 ? 9.16412 -10.87931 -9.54285 1.000 9.48343 158 MET A C 1
ATOM 1859 O O . MET C 3 149 ? 8.72970 -9.97618 -8.81312 1.000 11.11037 158 MET A O 1
ATOM 1864 N N . VAL C 3 150 ? 9.11925 -10.78380 -10.86704 1.000 10.39760 159 VAL A N 1
ATOM 1865 C CA . VAL C 3 150 ? 8.50586 -9.64208 -11.51958 1.000 10.54340 159 VAL A CA 1
ATOM 1866 C C . VAL C 3 150 ? 7.02184 -9.56710 -11.20161 1.000 10.37662 159 VAL A C 1
ATOM 1867 O O . VAL C 3 150 ? 6.48081 -8.47117 -10.96879 1.000 11.44543 159 VAL A O 1
ATOM 1871 N N . GLU C 3 151 ? 6.33848 -10.74667 -11.17855 1.000 10.80930 160 GLU A N 1
ATOM 1872 C CA A GLU C 3 151 ? 4.91316 -10.76515 -10.85796 0.482 11.78287 160 GLU A CA 1
ATOM 1873 C CA B GLU C 3 151 ? 4.91509 -10.73278 -10.87097 0.518 11.77059 160 GLU A CA 1
ATOM 1874 C C . GLU C 3 151 ? 4.65881 -10.22455 -9.45318 1.000 10.75770 160 GLU A C 1
ATOM 1875 O O . GLU C 3 151 ? 3.77040 -9.38798 -9.24697 1.000 11.77773 160 GLU A O 1
ATOM 1886 N N . ARG C 3 152 ? 5.44965 -10.67592 -8.49150 1.000 11.01866 161 ARG A N 1
ATOM 1887 C CA . ARG C 3 152 ? 5.25947 -10.26196 -7.09772 1.000 11.55022 161 ARG A CA 1
ATOM 1888 C C . ARG C 3 152 ? 5.59682 -8.77039 -6.92321 1.000 12.00148 161 ARG A C 1
ATOM 1889 O O . ARG C 3 152 ? 4.88673 -8.02392 -6.20650 1.000 12.83867 161 ARG A O 1
ATOM 1897 N N . LEU C 3 153 ? 6.65310 -8.29181 -7.61552 1.000 11.25575 162 LEU A N 1
ATOM 1898 C CA . LEU C 3 153 ? 7.00342 -6.86442 -7.60050 1.000 12.61392 162 LEU A CA 1
ATOM 1899 C C . LEU C 3 153 ? 5.82329 -6.01701 -8.11634 1.000 12.22579 162 LEU A C 1
ATOM 1900 O O . LEU C 3 153 ? 5.46887 -4.97117 -7.53399 1.000 11.46410 162 LEU A O 1
ATOM 1905 N N . CYS C 3 154 ? 5.18693 -6.45135 -9.20183 1.000 11.74194 163 CYS A N 1
ATOM 1906 C CA . CYS C 3 154 ? 4.10356 -5.65702 -9.76976 1.000 10.69517 163 CYS A CA 1
ATOM 1907 C C . CYS C 3 154 ? 2.86764 -5.70510 -8.87352 1.000 11.52187 163 CYS A C 1
ATOM 1908 O O . CYS C 3 154 ? 2.17880 -4.68913 -8.70420 1.000 12.90284 163 CYS A O 1
ATOM 1911 N N . GLN C 3 155 ? 2.58622 -6.88380 -8.29755 1.000 12.21449 164 GLN A N 1
ATOM 1912 C CA A GLN C 3 155 ? 1.42507 -6.98973 -7.41875 0.569 13.18131 164 GLN A CA 1
ATOM 1913 C CA B GLN C 3 155 ? 1.43718 -7.01755 -7.40568 0.431 13.15740 164 GLN A CA 1
ATOM 1914 C C . GLN C 3 155 ? 1.58346 -6.09902 -6.19736 1.000 12.67175 164 GLN A C 1
ATOM 1915 O O . GLN C 3 155 ? 0.60640 -5.47974 -5.74453 1.000 15.22039 164 GLN A O 1
ATOM 1926 N N . ALA C 3 156 ? 2.80288 -5.99287 -5.67244 1.000 10.76521 165 ALA A N 1
ATOM 1927 C CA . ALA C 3 156 ? 3.00600 -5.24648 -4.44049 1.000 13.52640 165 ALA A CA 1
ATOM 1928 C C . ALA C 3 156 ? 3.06137 -3.75152 -4.67665 1.000 16.12336 165 ALA A C 1
ATOM 1929 O O . ALA C 3 156 ? 2.62451 -2.97144 -3.82684 1.000 15.80466 165 ALA A O 1
ATOM 1931 N N . PHE C 3 157 ? 3.66264 -3.31568 -5.79237 1.000 12.79085 166 PHE A N 1
ATOM 1932 C CA . PHE C 3 157 ? 3.95289 -1.90772 -5.98286 1.000 11.96116 166 PHE A CA 1
ATOM 1933 C C . PHE C 3 157 ? 3.30637 -1.26320 -7.19911 1.000 12.45703 166 PHE A C 1
ATOM 1934 O O . PHE C 3 157 ? 3.38516 -0.03110 -7.35517 1.000 15.91387 166 PHE A O 1
ATOM 1942 N N . GLY C 3 158 ? 2.70385 -2.03515 -8.09199 1.000 13.43893 167 GLY A N 1
ATOM 1943 C CA . GLY C 3 158 ? 2.10050 -1.46563 -9.27563 1.000 12.70091 167 GLY A CA 1
ATOM 1944 C C . GLY C 3 158 ? 0.59350 -1.31778 -9.12709 1.000 13.17870 167 GLY A C 1
ATOM 1945 O O . GLY C 3 158 ? -0.01937 -2.00724 -8.32822 1.000 14.44293 167 GLY A O 1
ATOM 1946 N N . PRO C 3 159 ? -0.01337 -0.45065 -9.90792 1.000 14.07253 168 PRO A N 1
ATOM 1947 C CA . PRO C 3 159 ? -1.46685 -0.21609 -9.74841 1.000 13.62033 168 PRO A CA 1
ATOM 1948 C C . PRO C 3 159 ? -2.27538 -1.42167 -10.20146 1.000 14.32613 168 PRO A C 1
ATOM 1949 O O . PRO C 3 159 ? -1.96121 -2.05762 -11.19193 1.000 14.58032 168 PRO A O 1
ATOM 1953 N N . ARG C 3 160 ? -3.36477 -1.70502 -9.49393 1.000 16.28520 169 ARG A N 1
ATOM 1954 C CA . ARG C 3 160 ? -4.25710 -2.78096 -9.89829 1.000 16.99320 169 ARG A CA 1
ATOM 1955 C C . ARG C 3 160 ? -5.04238 -2.33539 -11.12004 1.000 16.82472 169 ARG A C 1
ATOM 1956 O O . ARG C 3 160 ? -5.58201 -1.22166 -11.16469 1.000 18.69880 169 ARG A O 1
ATOM 1964 N N . LEU C 3 161 ? -5.10175 -3.19661 -12.13854 1.000 12.80155 170 LEU A N 1
ATOM 1965 C CA . LEU C 3 161 ? -5.80911 -2.83290 -13.35850 1.000 16.43477 170 LEU A CA 1
ATOM 1966 C C . LEU C 3 161 ? -7.20265 -3.44147 -13.43727 1.000 19.44994 170 LEU A C 1
ATOM 1967 O O . LEU C 3 161 ? -8.20539 -2.72042 -13.41716 1.000 22.92047 170 LEU A O 1
ATOM 1972 N N . ILE C 3 162 ? -7.27014 -4.75255 -13.54586 1.000 15.04506 171 ILE A N 1
ATOM 1973 C CA . ILE C 3 162 ? -8.51034 -5.53254 -13.69081 1.000 14.64760 171 ILE A CA 1
ATOM 1974 C C . ILE C 3 162 ? -8.25851 -6.93525 -13.18802 1.000 14.92955 171 ILE A C 1
ATOM 1975 O O . ILE C 3 162 ? -7.11474 -7.36908 -13.05535 1.000 16.77284 171 ILE A O 1
ATOM 1980 N N . GLN C 3 163 ? -9.31928 -7.69969 -12.94621 1.000 17.36988 172 GLN A N 1
ATOM 1981 C CA . GLN C 3 163 ? -9.19318 -9.11943 -12.68939 1.000 15.39598 172 GLN A CA 1
ATOM 1982 C C . GLN C 3 163 ? -9.93229 -9.86235 -13.79837 1.000 15.23682 172 GLN A C 1
ATOM 1983 O O . GLN C 3 163 ? -11.05905 -9.49490 -14.14006 1.000 16.92824 172 GLN A O 1
ATOM 1989 N N . LEU C 3 164 ? -9.28736 -10.86836 -14.36302 1.000 13.90033 173 LEU A N 1
ATOM 1990 C CA . LEU C 3 164 ? -9.89724 -11.78518 -15.33661 1.000 15.21725 173 LEU A CA 1
ATOM 1991 C C . LEU C 3 164 ? -9.82271 -13.17387 -14.75416 1.000 15.92873 173 LEU A C 1
ATOM 1992 O O . LEU C 3 164 ? -8.75185 -13.62037 -14.34806 1.000 16.13510 173 LEU A O 1
ATOM 1997 N N . ASP C 3 165 ? -10.97897 -13.86957 -14.68475 1.000 15.60552 174 ASP A N 1
ATOM 1998 C CA . ASP C 3 165 ? -10.98851 -15.15758 -13.97006 1.000 16.88884 174 ASP A CA 1
ATOM 1999 C C . ASP C 3 165 ? -10.40275 -14.90054 -12.57344 1.000 15.02275 174 ASP A C 1
ATOM 2000 O O . ASP C 3 165 ? -10.85986 -13.94259 -11.93238 1.000 19.10899 174 ASP A O 1
ATOM 2005 N N . ASP C 3 166 ? -9.41987 -15.66346 -12.13571 1.000 17.54414 175 ASP A N 1
ATOM 2006 C CA . ASP C 3 166 ? -8.83598 -15.41103 -10.82327 1.000 21.07406 175 ASP A CA 1
ATOM 2007 C C . ASP C 3 166 ? -7.48222 -14.75284 -10.91511 1.000 28.29033 175 ASP A C 1
ATOM 2008 O O . ASP C 3 166 ? -6.69013 -14.88703 -9.98172 1.000 21.10591 175 ASP A O 1
ATOM 2013 N N . VAL C 3 167 ? -7.19228 -14.07388 -12.02152 1.000 18.28157 176 VAL A N 1
ATOM 2014 C CA . VAL C 3 167 ? -5.90097 -13.40807 -12.26147 1.000 15.02380 176 VAL A CA 1
ATOM 2015 C C . VAL C 3 167 ? -6.11973 -11.91706 -12.13065 1.000 17.24104 176 VAL A C 1
ATOM 2016 O O . VAL C 3 167 ? -6.88566 -11.32306 -12.89624 1.000 16.26381 176 VAL A O 1
ATOM 2020 N N . THR C 3 168 ? -5.41910 -11.28557 -11.18502 1.000 16.67825 177 THR A N 1
ATOM 2021 C CA . THR C 3 168 ? -5.48276 -9.84142 -11.06198 1.000 15.30107 177 THR A CA 1
ATOM 2022 C C . THR C 3 168 ? -4.24994 -9.26128 -11.74452 1.000 16.64433 177 THR A C 1
ATOM 2023 O O . THR C 3 168 ? -3.12778 -9.67145 -11.44704 1.000 20.00322 177 THR A O 1
ATOM 2027 N N . TYR C 3 169 ? -4.47366 -8.35562 -12.68170 1.000 13.15713 178 TYR A N 1
ATOM 2028 C CA . TYR C 3 169 ? -3.40475 -7.74494 -13.46656 1.000 12.25290 178 TYR A CA 1
ATOM 2029 C C . TYR C 3 169 ? -3.00988 -6.42115 -12.83582 1.000 14.42403 178 TYR A C 1
ATOM 2030 O O . TYR C 3 169 ? -3.85811 -5.59818 -12.47874 1.000 14.16900 178 TYR A O 1
ATOM 2039 N N . HIS C 3 170 ? -1.68933 -6.21623 -12.69735 1.000 12.44352 179 HIS A N 1
ATOM 2040 C CA . HIS C 3 170 ? -1.15580 -4.94407 -12.21591 1.000 12.34624 179 HIS A CA 1
ATOM 2041 C C . HIS C 3 170 ? -0.27779 -4.30301 -13.27247 1.000 12.13081 179 HIS A C 1
ATOM 2042 O O . HIS C 3 170 ? 0.39085 -5.00380 -14.05361 1.000 12.59897 179 HIS A O 1
ATOM 2049 N N . GLY C 3 171 ? -0.23380 -2.98010 -13.26234 1.000 10.57895 180 GLY A N 1
ATOM 2050 C CA . GLY C 3 171 ? 0.72431 -2.26775 -14.09288 1.000 12.10861 180 GLY A CA 1
ATOM 2051 C C . GLY C 3 171 ? 2.10864 -2.33131 -13.48650 1.000 14.92295 180 GLY A C 1
ATOM 2052 O O . GLY C 3 171 ? 2.27611 -2.68493 -12.32714 1.000 11.59408 180 GLY A O 1
ATOM 2053 N N . PHE C 3 172 ? 3.12817 -2.01328 -14.29674 1.000 11.46118 181 PHE A N 1
ATOM 2054 C CA . PHE C 3 172 ? 4.47414 -2.01845 -13.72993 1.000 11.29366 181 PHE A CA 1
ATOM 2055 C C . PHE C 3 172 ? 4.64929 -0.82744 -12.77665 1.000 10.22209 181 PHE A C 1
ATOM 2056 O O . PHE C 3 172 ? 4.13098 0.25893 -13.05286 1.000 13.80872 181 PHE A O 1
ATOM 2064 N N . PRO C 3 173 ? 5.38600 -0.99203 -11.67078 1.000 10.58887 182 PRO A N 1
ATOM 2065 C CA . PRO C 3 173 ? 5.53144 0.12750 -10.72660 1.000 12.36721 182 PRO A CA 1
ATOM 2066 C C . PRO C 3 173 ? 6.26936 1.31349 -11.33068 1.000 13.79402 182 PRO A C 1
ATOM 2067 O O . PRO C 3 173 ? 7.14216 1.17295 -12.20386 1.000 12.12525 182 PRO A O 1
ATOM 2071 N N . SER C 3 174 ? 5.96741 2.48977 -10.78250 1.000 11.97913 183 SER A N 1
ATOM 2072 C CA . SER C 3 174 ? 6.73155 3.69252 -11.07658 1.000 10.87875 183 SER A CA 1
ATOM 2073 C C . SER C 3 174 ? 8.07372 3.68834 -10.36378 1.000 10.61074 183 SER A C 1
ATOM 2074 O O . SER C 3 174 ? 8.29593 2.96335 -9.39787 1.000 12.34334 183 SER A O 1
ATOM 2077 N N . LEU C 3 175 ? 8.95901 4.59083 -10.81864 1.000 11.24076 184 LEU A N 1
ATOM 2078 C CA . LEU C 3 175 ? 10.21387 4.81750 -10.09329 1.000 12.64592 184 LEU A CA 1
ATOM 2079 C C . LEU C 3 175 ? 9.95822 5.16748 -8.62614 1.000 11.49526 184 LEU A C 1
ATOM 2080 O O . LEU C 3 175 ? 10.62614 4.64841 -7.72906 1.000 12.16807 184 LEU A O 1
ATOM 2085 N N . GLN C 3 176 ? 9.00982 6.07298 -8.38062 1.000 12.03548 185 GLN A N 1
ATOM 2086 C CA . GLN C 3 176 ? 8.74018 6.51050 -7.01174 1.000 12.68554 185 GLN A CA 1
ATOM 2087 C C . GLN C 3 176 ? 8.28457 5.37460 -6.11886 1.000 12.31888 185 GLN A C 1
ATOM 2088 O O . GLN C 3 176 ? 8.68103 5.31210 -4.95236 1.000 14.35859 185 GLN A O 1
ATOM 2094 N N . ALA C 3 177 ? 7.49765 4.44881 -6.66175 1.000 10.71923 186 ALA A N 1
ATOM 2095 C CA . ALA C 3 177 ? 7.04337 3.32983 -5.86566 1.000 10.85190 186 ALA A CA 1
ATOM 2096 C C . ALA C 3 177 ? 8.13755 2.35090 -5.51586 1.000 13.66644 186 ALA A C 1
ATOM 2097 O O . ALA C 3 177 ? 7.95239 1.54922 -4.59956 1.000 18.18798 186 ALA A O 1
ATOM 2099 N N . LEU C 3 178 ? 9.25105 2.33693 -6.25915 1.000 13.37048 187 LEU A N 1
ATOM 2100 C CA . LEU C 3 178 ? 10.31325 1.41397 -5.97140 1.000 14.26873 187 LEU A CA 1
ATOM 2101 C C . LEU C 3 178 ? 11.44943 2.01141 -5.15583 1.000 11.75713 187 LEU A C 1
ATOM 2102 O O . LEU C 3 178 ? 12.36129 1.26685 -4.77019 1.000 14.66335 187 LEU A O 1
ATOM 2107 N N . ALA C 3 179 ? 11.44705 3.33642 -4.91211 1.000 14.73352 188 ALA A N 1
ATOM 2108 C CA . ALA C 3 179 ? 12.64353 4.03096 -4.44874 1.000 13.34633 188 ALA A CA 1
ATOM 2109 C C . ALA C 3 179 ? 12.82077 4.11611 -2.93351 1.000 19.96928 188 ALA A C 1
ATOM 2110 O O . ALA C 3 179 ? 13.93770 4.36123 -2.47075 1.000 22.49997 188 ALA A O 1
ATOM 2112 N N . GLY C 3 180 ? 11.77380 3.93977 -2.13910 1.000 17.77479 189 GLY A N 1
ATOM 2113 C CA . GLY C 3 180 ? 11.94436 4.19872 -0.71052 1.000 19.16458 189 GLY A CA 1
ATOM 2114 C C . GLY C 3 180 ? 12.77391 3.16489 0.01174 1.000 20.87060 189 GLY A C 1
ATOM 2115 O O . GLY C 3 180 ? 12.78286 1.99992 -0.38941 1.000 18.69844 189 GLY A O 1
ATOM 2116 N N . PRO C 3 181 ? 13.41839 3.55519 1.13776 1.000 16.98728 190 PRO A N 1
ATOM 2117 C CA . PRO C 3 181 ? 14.29754 2.61708 1.86642 1.000 19.40314 190 PRO A CA 1
ATOM 2118 C C . PRO C 3 181 ? 13.56616 1.45011 2.46661 1.000 19.32345 190 PRO A C 1
ATOM 2119 O O . PRO C 3 181 ? 14.23563 0.43960 2.75547 1.000 32.81928 190 PRO A O 1
ATOM 2123 N N . GLU C 3 182 ? 12.25271 1.51960 2.63420 1.000 15.47855 191 GLU A N 1
ATOM 2124 C CA . GLU C 3 182 ? 11.44873 0.37664 3.06840 1.000 16.93073 191 GLU A CA 1
ATOM 2125 C C . GLU C 3 182 ? 11.23174 -0.66061 1.94810 1.000 26.30844 191 GLU A C 1
ATOM 2126 O O . GLU C 3 182 ? 10.76354 -1.79651 2.20530 1.000 21.01288 191 GLU A O 1
ATOM 2132 N N . VAL C 3 183 ? 11.53984 -0.30006 0.69912 1.000 19.93083 192 VAL A N 1
ATOM 2133 C CA . VAL C 3 183 ? 11.17720 -1.17305 -0.42665 1.000 19.99657 192 VAL A CA 1
ATOM 2134 C C . VAL C 3 183 ? 12.07888 -2.39507 -0.48925 1.000 21.74286 192 VAL A C 1
ATOM 2135 O O . VAL C 3 183 ? 11.58976 -3.51304 -0.72942 1.000 15.14618 192 VAL A O 1
ATOM 2139 N N . GLU C 3 184 ? 13.38910 -2.21617 -0.32480 1.000 15.08670 193 GLU A N 1
ATOM 2140 C CA . GLU C 3 184 ? 14.31797 -3.33080 -0.31071 1.000 17.24413 193 GLU A CA 1
ATOM 2141 C C . GLU C 3 184 ? 13.83794 -4.40189 0.63392 1.000 16.38795 193 GLU A C 1
ATOM 2142 O O . GLU C 3 184 ? 13.81713 -5.56318 0.28088 1.000 16.22179 193 GLU A O 1
ATOM 2148 N N . ALA C 3 185 ? 13.43087 -4.02940 1.86871 1.000 16.78331 194 ALA A N 1
ATOM 2149 C CA . ALA C 3 185 ? 13.07090 -5.06806 2.80989 1.000 18.46129 194 ALA A CA 1
ATOM 2150 C C . ALA C 3 185 ? 11.84301 -5.81189 2.33043 1.000 12.65756 194 ALA A C 1
ATOM 2151 O O . ALA C 3 185 ? 11.78276 -7.03329 2.45583 1.000 16.12785 194 ALA A O 1
ATOM 2153 N N . HIS C 3 186 ? 10.86324 -5.09556 1.77011 1.000 13.25267 195 HIS A N 1
ATOM 2154 C CA . HIS C 3 186 ? 9.69870 -5.76463 1.21810 1.000 13.89516 195 HIS A CA 1
ATOM 2155 C C . HIS C 3 186 ? 10.10131 -6.65738 0.04909 1.000 14.93034 195 HIS A C 1
ATOM 2156 O O . HIS C 3 186 ? 9.64338 -7.78821 -0.06019 1.000 13.61670 195 HIS A O 1
ATOM 2163 N N . LEU C 3 187 ? 10.94196 -6.15500 -0.85849 1.000 13.81867 196 LEU A N 1
ATOM 2164 C CA . LEU C 3 187 ? 11.33065 -7.01049 -1.96475 1.000 12.95190 196 LEU A CA 1
ATOM 2165 C C . LEU C 3 187 ? 12.12860 -8.21932 -1.49057 1.000 14.01659 196 LEU A C 1
ATOM 2166 O O . LEU C 3 187 ? 12.11783 -9.26869 -2.13408 1.000 12.97605 196 LEU A O 1
ATOM 2171 N N . ARG C 3 188 ? 12.83241 -8.10912 -0.37382 1.000 13.51512 197 ARG A N 1
ATOM 2172 C CA . ARG C 3 188 ? 13.48628 -9.29042 0.17196 1.000 13.97231 197 ARG A CA 1
ATOM 2173 C C . ARG C 3 188 ? 12.45818 -10.28420 0.65876 1.000 15.47005 197 ARG A C 1
ATOM 2174 O O . ARG C 3 188 ? 12.62462 -11.49843 0.46132 1.000 16.44235 197 ARG A O 1
ATOM 2182 N N . LYS C 3 189 ? 11.38793 -9.79065 1.30665 1.000 13.75715 198 LYS A N 1
ATOM 2183 C CA . LYS C 3 189 ? 10.31904 -10.69202 1.74692 1.000 17.76544 198 LYS A CA 1
ATOM 2184 C C . LYS C 3 189 ? 9.69940 -11.39547 0.55970 1.000 18.71338 198 LYS A C 1
ATOM 2185 O O . LYS C 3 189 ? 9.27355 -12.55226 0.66226 1.000 20.47788 198 LYS A O 1
ATOM 2191 N N . LEU C 3 190 ? 9.66592 -10.72259 -0.57693 1.000 14.20332 199 LEU A N 1
ATOM 2192 C CA . LEU C 3 190 ? 9.12018 -11.26092 -1.81896 1.000 15.13763 199 LEU A CA 1
ATOM 2193 C C . LEU C 3 190 ? 10.12159 -12.15273 -2.56105 1.000 13.75223 199 LEU A C 1
ATOM 2194 O O . LEU C 3 190 ? 9.80581 -12.59000 -3.68516 1.000 14.26309 199 LEU A O 1
ATOM 2199 N N . GLY C 3 191 ? 11.28501 -12.42422 -1.97060 1.000 14.28514 200 GLY A N 1
ATOM 2200 C CA . GLY C 3 191 ? 12.20315 -13.41954 -2.50567 1.000 14.92194 200 GLY A CA 1
ATOM 2201 C C . GLY C 3 191 ? 13.09174 -12.91940 -3.62507 1.000 13.23374 200 GLY A C 1
ATOM 2202 O O . GLY C 3 191 ? 13.59894 -13.74075 -4.39461 1.000 13.86350 200 GLY A O 1
ATOM 2203 N N . LEU C 3 192 ? 13.32094 -11.61824 -3.72902 1.000 13.00608 201 LEU A N 1
ATOM 2204 C CA . LEU C 3 192 ? 14.19156 -11.14221 -4.80005 1.000 12.11462 201 LEU A CA 1
ATOM 2205 C C . LEU C 3 192 ? 15.65548 -11.34153 -4.47023 1.000 13.23160 201 LEU A C 1
ATOM 2206 O O . LEU C 3 192 ? 16.51108 -11.11498 -5.32923 1.000 12.33230 201 LEU A O 1
ATOM 2211 N N . GLY C 3 193 ? 16.00010 -11.77598 -3.24942 1.000 11.72419 202 GLY A N 1
ATOM 2212 C CA . GLY C 3 193 ? 17.39422 -11.98754 -2.93719 1.000 12.43897 202 GLY A CA 1
ATOM 2213 C C . GLY C 3 193 ? 18.15839 -10.66462 -2.92982 1.000 11.02814 202 GLY A C 1
ATOM 2214 O O . GLY C 3 193 ? 17.61939 -9.59414 -2.64611 1.000 12.21926 202 GLY A O 1
ATOM 2215 N N . TYR C 3 194 ? 19.46488 -10.76207 -3.20983 1.000 11.70464 203 TYR A N 1
ATOM 2216 C CA . TYR C 3 194 ? 20.31353 -9.59571 -3.16870 1.000 11.51431 203 TYR A CA 1
ATOM 2217 C C . TYR C 3 194 ? 19.90871 -8.57662 -4.22922 1.000 12.27399 203 TYR A C 1
ATOM 2218 O O . TYR C 3 194 ? 20.36791 -7.44770 -4.15971 1.000 13.42620 203 TYR A O 1
ATOM 2227 N N . ARG C 3 195 ? 19.07547 -8.94038 -5.19100 1.000 9.75343 204 ARG A N 1
ATOM 2228 C CA . ARG C 3 195 ? 18.65731 -7.95717 -6.18949 1.000 11.13533 204 ARG A CA 1
ATOM 2229 C C . ARG C 3 195 ? 17.62666 -6.99081 -5.63722 1.000 10.61514 204 ARG A C 1
ATOM 2230 O O . ARG C 3 195 ? 17.32008 -5.99649 -6.29026 1.000 11.02783 204 ARG A O 1
ATOM 2238 N N . ALA C 3 196 ? 17.03023 -7.28854 -4.48058 1.000 11.68735 205 ALA A N 1
ATOM 2239 C CA . ALA C 3 196 ? 16.11585 -6.32745 -3.86289 1.000 10.28612 205 ALA A CA 1
ATOM 2240 C C . ALA C 3 196 ? 16.77121 -4.96204 -3.66826 1.000 9.83364 205 ALA A C 1
ATOM 2241 O O . ALA C 3 196 ? 16.15281 -3.93819 -3.98363 1.000 11.23567 205 ALA A O 1
ATOM 2243 N N . ARG C 3 197 ? 18.01112 -4.93095 -3.19698 1.000 11.85526 206 ARG A N 1
ATOM 2244 C CA . ARG C 3 197 ? 18.74173 -3.67049 -3.05895 1.000 11.28708 206 ARG A CA 1
ATOM 2245 C C . ARG C 3 197 ? 19.01358 -3.04987 -4.42397 1.000 11.96939 206 ARG A C 1
ATOM 2246 O O . ARG C 3 197 ? 18.94492 -1.81247 -4.57939 1.000 12.38138 206 ARG A O 1
ATOM 2254 N N . TYR C 3 198 ? 19.37642 -3.86233 -5.42156 1.000 10.22958 207 TYR A N 1
ATOM 2255 C CA . TYR C 3 198 ? 19.65422 -3.28437 -6.72430 1.000 9.72653 207 TYR A CA 1
ATOM 2256 C C . TYR C 3 198 ? 18.42120 -2.59931 -7.30133 1.000 9.27960 207 TYR A C 1
ATOM 2257 O O . TYR C 3 198 ? 18.54700 -1.52184 -7.90492 1.000 9.71607 207 TYR A O 1
ATOM 2266 N N . VAL C 3 199 ? 17.21639 -3.17747 -7.12299 1.000 9.39234 208 VAL A N 1
ATOM 2267 C CA . VAL C 3 199 ? 16.00275 -2.54952 -7.65763 1.000 9.26499 208 VAL A CA 1
ATOM 2268 C C . VAL C 3 199 ? 15.78706 -1.19407 -7.00219 1.000 9.60223 208 VAL A C 1
ATOM 2269 O O . VAL C 3 199 ? 15.67545 -0.17626 -7.67278 1.000 10.01642 208 VAL A O 1
ATOM 2273 N N . SER C 3 200 ? 15.75983 -1.16360 -5.67059 1.000 9.38638 209 SER A N 1
ATOM 2274 C CA . SER C 3 200 ? 15.41767 0.08947 -5.01626 1.000 11.58020 209 SER A CA 1
ATOM 2275 C C . SER C 3 200 ? 16.51036 1.14445 -5.19443 1.000 8.32698 209 SER A C 1
ATOM 2276 O O . SER C 3 200 ? 16.19891 2.33199 -5.42233 1.000 10.81425 209 SER A O 1
ATOM 2279 N N . ALA C 3 201 ? 17.77278 0.72962 -5.10773 1.000 9.15705 210 ALA A N 1
ATOM 2280 C CA . ALA C 3 201 ? 18.87239 1.66637 -5.29224 1.000 7.98005 210 ALA A CA 1
ATOM 2281 C C . ALA C 3 201 ? 18.89180 2.20899 -6.71094 1.000 9.55931 210 ALA A C 1
ATOM 2282 O O . ALA C 3 201 ? 19.26520 3.36166 -6.92692 1.000 11.18441 210 ALA A O 1
ATOM 2284 N N . SER C 3 202 ? 18.54043 1.37646 -7.71109 1.000 9.63606 211 SER A N 1
ATOM 2285 C CA . SER C 3 202 ? 18.52530 1.89593 -9.07837 1.000 9.45239 211 SER A CA 1
ATOM 2286 C C . SER C 3 202 ? 17.38371 2.89193 -9.27265 1.000 8.48871 211 SER A C 1
ATOM 2287 O O . SER C 3 202 ? 17.56455 3.91405 -9.96481 1.000 9.40638 211 SER A O 1
ATOM 2290 N N . ALA C 3 203 ? 16.19481 2.63647 -8.67823 1.000 9.30625 212 ALA A N 1
ATOM 2291 C CA . ALA C 3 203 ? 15.12343 3.61926 -8.76504 1.000 9.02769 212 ALA A CA 1
ATOM 2292 C C . ALA C 3 203 ? 15.53040 4.92520 -8.08481 1.000 9.98527 212 ALA A C 1
ATOM 2293 O O . ALA C 3 203 ? 15.29035 6.01808 -8.63154 1.000 10.12212 212 ALA A O 1
ATOM 2295 N N . ARG C 3 204 ? 16.18634 4.81768 -6.91064 1.000 9.85140 213 ARG A N 1
ATOM 2296 C CA . ARG C 3 204 ? 16.63383 6.03819 -6.24104 1.000 9.94984 213 ARG A CA 1
ATOM 2297 C C . ARG C 3 204 ? 17.67942 6.75158 -7.08514 1.000 9.54255 213 ARG A C 1
ATOM 2298 O O . ARG C 3 204 ? 17.65658 7.98634 -7.18741 1.000 11.31625 213 ARG A O 1
ATOM 2306 N N . ALA C 3 205 ? 18.58371 6.01456 -7.73626 1.000 10.29092 214 ALA A N 1
ATOM 2307 C CA . ALA C 3 205 ? 19.61862 6.68968 -8.52875 1.000 9.97671 214 ALA A CA 1
ATOM 2308 C C . ALA C 3 205 ? 18.98738 7.44677 -9.67998 1.000 9.89155 214 ALA A C 1
ATOM 2309 O O . ALA C 3 205 ? 19.42045 8.55962 -10.02728 1.000 10.72774 214 ALA A O 1
ATOM 2311 N N . ILE C 3 206 ? 18.01261 6.84605 -10.35799 1.000 8.54174 215 ILE A N 1
ATOM 2312 C CA . ILE C 3 206 ? 17.42571 7.56029 -11.47676 1.000 8.94816 215 ILE A CA 1
ATOM 2313 C C . ILE C 3 206 ? 16.73915 8.83296 -10.99133 1.000 8.73841 215 ILE A C 1
ATOM 2314 O O . ILE C 3 206 ? 16.96167 9.91792 -11.54743 1.000 10.14742 215 ILE A O 1
ATOM 2319 N N . LEU C 3 207 ? 15.93865 8.72326 -9.93749 1.000 10.31756 216 LEU A N 1
ATOM 2320 C CA . LEU C 3 207 ? 15.22650 9.90307 -9.42610 1.000 10.87139 216 LEU A CA 1
ATOM 2321 C C . LEU C 3 207 ? 16.16815 10.94791 -8.83649 1.000 12.39015 216 LEU A C 1
ATOM 2322 O O . LEU C 3 207 ? 15.92628 12.15811 -9.02199 1.000 14.11858 216 LEU A O 1
ATOM 2327 N N . GLU C 3 208 ? 17.18125 10.53376 -8.08455 1.000 10.06532 217 GLU A N 1
ATOM 2328 C CA . GLU C 3 208 ? 17.96873 11.49229 -7.31241 1.000 11.51049 217 GLU A CA 1
ATOM 2329 C C . GLU C 3 208 ? 19.19186 11.96575 -8.05803 1.000 12.66375 217 GLU A C 1
ATOM 2330 O O . GLU C 3 208 ? 19.67669 13.07424 -7.77645 1.000 15.24856 217 GLU A O 1
ATOM 2336 N N . GLU C 3 209 ? 19.74223 11.16353 -8.98677 1.000 10.64426 218 GLU A N 1
ATOM 2337 C CA . GLU C 3 209 ? 21.04539 11.46530 -9.60282 1.000 9.71349 218 GLU A CA 1
ATOM 2338 C C . GLU C 3 209 ? 20.99958 11.62212 -11.09491 1.000 9.26820 218 GLU A C 1
ATOM 2339 O O . GLU C 3 209 ? 21.93693 12.20403 -11.63790 1.000 12.21612 218 GLU A O 1
ATOM 2345 N N . GLN C 3 210 ? 19.92269 11.15303 -11.79458 1.000 9.16363 219 GLN A N 1
ATOM 2346 C CA . GLN C 3 210 ? 19.96978 11.13807 -13.26468 1.000 8.79473 219 GLN A CA 1
ATOM 2347 C C . GLN C 3 210 ? 18.91314 12.03988 -13.88801 1.000 9.83324 219 GLN A C 1
ATOM 2348 O O . GLN C 3 210 ? 18.79219 12.04905 -15.11814 1.000 12.70749 219 GLN A O 1
ATOM 2354 N N . GLY C 3 211 ? 18.13090 12.75104 -13.08897 1.000 9.98318 220 GLY A N 1
ATOM 2355 C CA . GLY C 3 211 ? 17.10303 13.64645 -13.65449 1.000 10.65325 220 GLY A CA 1
ATOM 2356 C C . GLY C 3 211 ? 15.75380 13.01229 -13.85429 1.000 10.71468 220 GLY A C 1
ATOM 2357 O O . GLY C 3 211 ? 14.92425 13.59930 -14.56018 1.000 10.96867 220 GLY A O 1
ATOM 2358 N N . GLY C 3 212 ? 15.50264 11.83773 -13.25109 1.000 9.56922 221 GLY A N 1
ATOM 2359 C CA . GLY C 3 212 ? 14.17914 11.24096 -13.33414 1.000 9.05042 221 GLY A CA 1
ATOM 2360 C C . GLY C 3 212 ? 13.91327 10.53052 -14.64774 1.000 9.21782 221 GLY A C 1
ATOM 2361 O O . GLY C 3 212 ? 14.81801 10.17088 -15.41264 1.000 10.72688 221 GLY A O 1
ATOM 2362 N N . LEU C 3 213 ? 12.61141 10.34855 -14.91420 1.000 9.83748 222 LEU A N 1
ATOM 2363 C CA . LEU C 3 213 ? 12.17064 9.47434 -15.99184 1.000 10.49986 222 LEU A CA 1
ATOM 2364 C C . LEU C 3 213 ? 12.71224 9.90376 -17.35222 1.000 11.22176 222 LEU A C 1
ATOM 2365 O O . LEU C 3 213 ? 12.99136 9.05009 -18.19469 1.000 13.55065 222 LEU A O 1
ATOM 2370 N N . ALA C 3 214 ? 12.91340 11.20745 -17.59857 1.000 9.83931 223 ALA A N 1
ATOM 2371 C CA . ALA C 3 214 ? 13.37111 11.67243 -18.88385 1.000 10.60454 223 ALA A CA 1
ATOM 2372 C C . ALA C 3 214 ? 14.74950 11.10070 -19.25234 1.000 11.01709 223 ALA A C 1
ATOM 2373 O O . ALA C 3 214 ? 15.07120 11.05870 -20.44406 1.000 12.20483 223 ALA A O 1
ATOM 2375 N N . TRP C 3 215 ? 15.56329 10.67768 -18.26844 1.000 10.07408 224 TRP A N 1
ATOM 2376 C CA . TRP C 3 215 ? 16.84337 10.05933 -18.57658 1.000 10.22850 224 TRP A CA 1
ATOM 2377 C C . TRP C 3 215 ? 16.69483 8.85875 -19.51601 1.000 11.29351 224 TRP A C 1
ATOM 2378 O O . TRP C 3 215 ? 17.54774 8.66539 -20.38904 1.000 10.37593 224 TRP A O 1
ATOM 2389 N N A LEU C 3 216 ? 15.63186 8.06153 -19.36852 0.468 10.90916 225 LEU A N 1
ATOM 2390 N N B LEU C 3 216 ? 15.61955 8.07161 -19.36822 0.532 10.88941 225 LEU A N 1
ATOM 2391 C CA A LEU C 3 216 ? 15.50536 6.89685 -20.24110 0.468 9.76874 225 LEU A CA 1
ATOM 2392 C CA B LEU C 3 216 ? 15.47433 6.88517 -20.20899 0.532 9.68754 225 LEU A CA 1
ATOM 2393 C C A LEU C 3 216 ? 15.25540 7.32799 -21.67488 0.468 12.46846 225 LEU A C 1
ATOM 2394 C C B LEU C 3 216 ? 15.21302 7.28846 -21.65400 0.532 12.54693 225 LEU A C 1
ATOM 2395 O O A LEU C 3 216 ? 15.76977 6.72768 -22.61060 0.468 11.21460 225 LEU A O 1
ATOM 2396 O O B LEU C 3 216 ? 15.70108 6.64973 -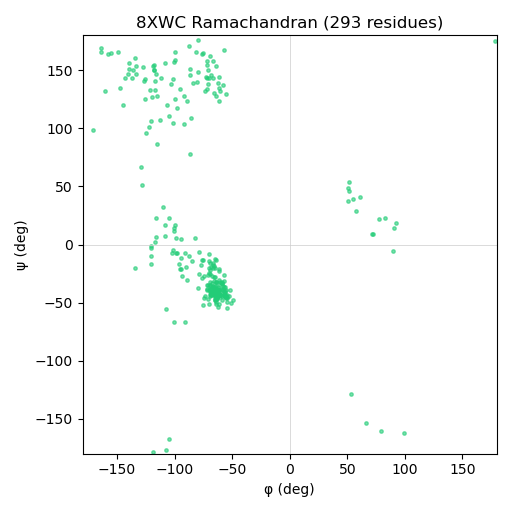22.57610 0.532 11.14938 225 LEU A O 1
ATOM 2405 N N . GLN C 3 217 ? 14.42568 8.35095 -21.87203 1.000 12.86010 226 GLN A N 1
ATOM 2406 C CA . GLN C 3 217 ? 14.26291 8.90930 -23.20912 1.000 12.02079 226 GLN A CA 1
ATOM 2407 C C . GLN C 3 217 ? 15.55708 9.45136 -23.76032 1.000 13.37392 226 GLN A C 1
ATOM 2408 O O . GLN C 3 217 ? 15.86419 9.27836 -24.96036 1.000 13.94341 226 GLN A O 1
ATOM 2414 N N . GLN C 3 218 ? 16.34746 10.10950 -22.92440 1.000 11.72957 227 GLN A N 1
ATOM 2415 C CA . GLN C 3 218 ? 17.64518 10.55946 -23.36727 1.000 11.72632 227 GLN A CA 1
ATOM 2416 C C . GLN C 3 218 ? 18.47219 9.39036 -23.88200 1.000 13.24459 227 GLN A C 1
ATOM 2417 O O . GLN C 3 218 ? 19.13009 9.49856 -24.91996 1.000 13.09293 227 GLN A O 1
ATOM 2423 N N . LEU C 3 219 ? 18.44370 8.25408 -23.15862 1.000 10.97861 228 LEU A N 1
ATOM 2424 C CA . LEU C 3 219 ? 19.22263 7.10117 -23.61298 1.000 10.02157 228 LEU A CA 1
ATOM 2425 C C . LEU C 3 219 ? 18.65725 6.48908 -24.89550 1.000 11.21199 228 LEU A C 1
ATOM 2426 O O . LEU C 3 219 ? 19.42753 6.03278 -25.74993 1.000 10.76192 228 LEU A O 1
ATOM 2431 N N . ARG C 3 220 ? 17.33148 6.48507 -25.07104 1.000 10.16247 229 ARG A N 1
ATOM 2432 C CA . ARG C 3 220 ? 16.75286 6.06255 -26.35134 1.000 11.24967 229 ARG A CA 1
ATOM 2433 C C . ARG C 3 220 ? 17.29679 6.87713 -27.51335 1.000 13.27311 229 ARG A C 1
ATOM 2434 O O . ARG C 3 220 ? 17.50109 6.33922 -28.62560 1.000 16.30532 229 ARG A O 1
ATOM 2442 N N . GLU C 3 221 ? 17.54075 8.18301 -27.28658 1.000 12.37246 230 GLU A N 1
ATOM 2443 C CA . GLU C 3 221 ? 17.99673 9.06413 -28.33940 1.000 15.09201 230 GLU A CA 1
ATOM 2444 C C . GLU C 3 221 ? 19.51152 9.05009 -28.47263 1.000 15.80366 230 GLU A C 1
ATOM 2445 O O . GLU C 3 221 ? 20.04500 9.65803 -29.40442 1.000 19.97811 230 GLU A O 1
ATOM 2451 N N . SER C 3 222 ? 20.23979 8.43927 -27.54267 1.000 12.75220 231 SER A N 1
ATOM 2452 C CA . SER C 3 222 ? 21.69432 8.43441 -27.59664 1.000 11.67364 231 SER A CA 1
ATOM 2453 C C . SER C 3 222 ? 22.19713 7.24400 -28.43606 1.000 10.57419 231 SER A C 1
ATOM 2454 O O . SER C 3 222 ? 21.42491 6.34164 -28.83134 1.000 13.18308 231 SER A O 1
ATOM 2457 N N . SER C 3 223 ? 23.49200 7.22403 -28.72155 1.000 11.66993 232 SER A N 1
ATOM 2458 C CA . SER C 3 223 ? 24.03746 6.07110 -29.39509 1.000 11.26127 232 SER A CA 1
ATOM 2459 C C . SER C 3 223 ? 24.03783 4.86776 -28.48322 1.000 12.08770 232 SER A C 1
ATOM 2460 O O . SER C 3 223 ? 23.95532 4.97231 -27.25072 1.000 11.24734 232 SER A O 1
ATOM 2463 N N . TYR C 3 224 ? 24.17429 3.70859 -29.12234 1.000 10.62688 233 TYR A N 1
ATOM 2464 C CA . TYR C 3 224 ? 24.33363 2.47154 -28.35909 1.000 10.73036 233 TYR A CA 1
ATOM 2465 C C . TYR C 3 224 ? 25.43522 2.59042 -27.31942 1.000 10.89959 233 TYR A C 1
ATOM 2466 O O . TYR C 3 224 ? 25.25100 2.24466 -26.13791 1.000 9.77812 233 TYR A O 1
ATOM 2475 N N . GLU C 3 225 ? 26.62766 3.05937 -27.74066 1.000 11.54822 234 GLU A N 1
ATOM 2476 C CA . GLU C 3 225 ? 27.74425 3.07332 -26.81403 1.000 11.06682 234 GLU A CA 1
ATOM 2477 C C . GLU C 3 225 ? 27.46985 3.99408 -25.63534 1.000 10.07279 234 GLU A C 1
ATOM 2478 O O . GLU C 3 225 ? 27.82327 3.66658 -24.49596 1.000 11.58935 234 GLU A O 1
ATOM 2484 N N . GLU C 3 226 ? 26.87556 5.16995 -25.90031 1.000 11.13531 235 GLU A N 1
ATOM 2485 C CA . GLU C 3 226 ? 26.57305 6.11384 -24.83039 1.000 9.21455 235 GLU A CA 1
ATOM 2486 C C . GLU C 3 226 ? 25.50203 5.54896 -23.90118 1.000 10.37275 235 GLU A C 1
ATOM 2487 O O . GLU C 3 226 ? 25.62735 5.64391 -22.67646 1.000 11.76044 235 GLU A O 1
ATOM 2493 N N . ALA C 3 227 ? 24.46243 4.93331 -24.45942 1.000 9.46997 236 ALA A N 1
ATOM 2494 C CA . ALA C 3 227 ? 23.39341 4.40435 -23.61269 1.000 7.76406 236 ALA A CA 1
ATOM 2495 C C . ALA C 3 227 ? 23.91509 3.25881 -22.74542 1.000 10.44304 236 ALA A C 1
ATOM 2496 O O . ALA C 3 227 ? 23.57661 3.14224 -21.56331 1.000 9.61516 236 ALA A O 1
ATOM 2498 N N . HIS C 3 228 ? 24.70195 2.36672 -23.34608 1.000 8.93891 237 HIS A N 1
ATOM 2499 C CA . HIS C 3 228 ? 25.18145 1.22159 -22.59336 1.000 8.50403 237 HIS A CA 1
ATOM 2500 C C . HIS C 3 228 ? 26.06441 1.67754 -21.43203 1.000 9.35348 237 HIS A C 1
ATOM 2501 O O . HIS C 3 228 ? 25.89867 1.20200 -20.30415 1.000 10.59299 237 HIS A O 1
ATOM 2508 N N . LYS C 3 229 ? 27.00847 2.61888 -21.70032 1.000 9.04535 238 LYS A N 1
ATOM 2509 C CA . LYS C 3 229 ? 27.84051 3.16751 -20.62377 1.000 11.64197 238 LYS A CA 1
ATOM 2510 C C . LYS C 3 229 ? 27.02409 3.79172 -19.51563 1.000 10.97558 238 LYS A C 1
ATOM 2511 O O . LYS C 3 229 ? 27.29789 3.56276 -18.34146 1.000 12.16326 238 LYS A O 1
ATOM 2517 N N . ALA C 3 230 ? 26.00436 4.56148 -19.88417 1.000 10.65581 239 ALA A N 1
ATOM 2518 C CA . ALA C 3 230 ? 25.22040 5.24929 -18.86371 1.000 10.33023 239 ALA A CA 1
ATOM 2519 C C . ALA C 3 230 ? 24.46951 4.27902 -17.97683 1.000 11.08534 239 ALA A C 1
ATOM 2520 O O . ALA C 3 230 ? 24.40069 4.46910 -16.75755 1.000 10.41094 239 ALA A O 1
ATOM 2522 N N . LEU C 3 231 ? 23.89223 3.21647 -18.55886 1.000 8.46307 240 LEU A N 1
ATOM 2523 C CA . LEU C 3 231 ? 23.12715 2.27577 -17.74259 1.000 10.01191 240 LEU A CA 1
ATOM 2524 C C . LEU C 3 231 ? 23.99122 1.56634 -16.72428 1.000 10.95379 240 LEU A C 1
ATOM 2525 O O . LEU C 3 231 ? 23.52092 1.19446 -15.62905 1.000 10.04398 240 LEU A O 1
ATOM 2530 N N . CYS C 3 232 ? 25.25650 1.33589 -17.06619 1.000 9.45851 241 CYS A N 1
ATOM 2531 C CA . CYS C 3 232 ? 26.12698 0.59072 -16.15742 1.000 9.96893 241 CYS A CA 1
ATOM 2532 C C . CYS C 3 232 ? 26.38662 1.33262 -14.82574 1.000 10.09331 241 CYS A C 1
ATOM 2533 O O . CYS C 3 232 ? 26.88266 0.67285 -13.89116 1.000 11.65858 241 CYS A O 1
ATOM 2536 N N . ILE C 3 233 ? 26.04063 2.63432 -14.69392 1.000 10.45111 242 ILE A N 1
ATOM 2537 C CA . ILE C 3 233 ? 26.16932 3.28747 -13.39892 1.000 10.61704 242 ILE A CA 1
ATOM 2538 C C . ILE C 3 233 ? 25.20218 2.70050 -12.37271 1.000 10.13002 242 ILE A C 1
ATOM 2539 O O . ILE C 3 233 ? 25.42093 2.84756 -11.16051 1.000 11.90685 242 ILE A O 1
ATOM 2544 N N . LEU C 3 234 ? 24.14809 2.04141 -12.82132 1.000 9.00726 243 LEU A N 1
ATOM 2545 C CA . LEU C 3 234 ? 23.07368 1.62742 -11.91277 1.000 9.97561 243 LEU A CA 1
ATOM 2546 C C . LEU C 3 234 ? 23.43945 0.34855 -11.16216 1.000 10.27469 243 LEU A C 1
ATOM 2547 O O . LEU C 3 234 ? 23.98446 -0.59101 -11.76016 1.000 11.18718 243 LEU A O 1
ATOM 2552 N N . PRO C 3 235 ? 23.09998 0.25843 -9.87910 1.000 9.79657 244 PRO A N 1
ATOM 2553 C CA . PRO C 3 235 ? 23.37093 -0.95572 -9.10690 1.000 11.97947 244 PRO A CA 1
ATOM 2554 C C . PRO C 3 235 ? 22.58784 -2.13883 -9.66051 1.000 12.89372 244 PRO A C 1
ATOM 2555 O O . PRO C 3 235 ? 21.36408 -2.08975 -9.81045 1.000 13.23589 244 PRO A O 1
ATOM 2559 N N . GLY C 3 236 ? 23.32447 -3.22025 -9.91588 1.000 10.86978 245 GLY A N 1
ATOM 2560 C CA . GLY C 3 236 ? 22.77057 -4.42884 -10.49991 1.000 11.26485 245 GLY A CA 1
ATOM 2561 C C . GLY C 3 236 ? 22.79296 -4.47211 -12.02399 1.000 9.68667 245 GLY A C 1
ATOM 2562 O O . GLY C 3 236 ? 22.42251 -5.49885 -12.62026 1.000 10.18139 245 GLY A O 1
ATOM 2563 N N . VAL C 3 237 ? 23.20345 -3.38723 -12.67126 1.000 9.44613 246 VAL A N 1
ATOM 2564 C CA . VAL C 3 237 ? 23.29963 -3.32574 -14.11518 1.000 10.01861 246 VAL A CA 1
ATOM 2565 C C . VAL C 3 237 ? 24.77536 -3.41922 -14.46937 1.000 9.96130 246 VAL A C 1
ATOM 2566 O O . VAL C 3 237 ? 25.54641 -2.51133 -14.18101 1.000 10.36559 246 VAL A O 1
ATOM 2570 N N . GLY C 3 238 ? 25.18266 -4.53604 -15.06213 1.000 9.02764 247 GLY A N 1
ATOM 2571 C CA . GLY C 3 238 ? 26.47167 -4.66438 -15.67952 1.000 8.71131 247 GLY A CA 1
ATOM 2572 C C . GLY C 3 238 ? 26.34122 -4.71518 -17.18213 1.000 8.92929 247 GLY A C 1
ATOM 2573 O O . GLY C 3 238 ? 25.29094 -4.37892 -17.74883 1.000 8.90452 247 GLY A O 1
ATOM 2574 N N A THR C 3 239 ? 27.41412 -5.18511 -17.83054 0.265 9.92673 248 THR A N 1
ATOM 2575 N N B THR C 3 239 ? 27.39564 -5.18054 -17.84225 0.735 9.83076 248 THR A N 1
ATOM 2576 C CA A THR C 3 239 ? 27.51122 -5.21449 -19.29001 0.265 9.80118 248 THR A CA 1
ATOM 2577 C CA B THR C 3 239 ? 27.37414 -5.05912 -19.29563 0.735 10.07442 248 THR A CA 1
ATOM 2578 C C A THR C 3 239 ? 26.31821 -5.92345 -19.91230 0.265 8.44617 248 THR A C 1
ATOM 2579 C C B THR C 3 239 ? 26.27762 -5.91021 -19.93148 0.735 8.10667 248 THR A C 1
ATOM 2580 O O A THR C 3 239 ? 25.71659 -5.42256 -20.86852 0.265 9.05837 248 THR A O 1
ATOM 2581 O O B THR C 3 239 ? 25.73015 -5.49379 -20.96170 0.735 9.17929 248 THR A O 1
ATOM 2588 N N . HIS C 3 240 ? 25.95055 -7.07783 -19.35793 1.000 8.97036 249 HIS A N 1
ATOM 2589 C CA . HIS C 3 240 ? 24.89131 -7.91536 -19.94230 1.000 7.96316 249 HIS A CA 1
ATOM 2590 C C . HIS C 3 240 ? 23.50593 -7.29419 -19.74831 1.000 9.09287 249 HIS A C 1
ATOM 2591 O O . HIS C 3 240 ? 22.72822 -7.17836 -20.73035 1.000 9.09321 249 HIS A O 1
ATOM 2598 N N . VAL C 3 241 ? 23.17559 -6.87269 -18.50609 1.000 8.75587 250 VAL A N 1
ATOM 2599 C CA . VAL C 3 241 ? 21.87337 -6.27548 -18.29257 1.000 8.32579 250 VAL A CA 1
ATOM 2600 C C . VAL C 3 241 ? 21.75158 -5.00931 -19.10938 1.000 8.73243 250 VAL A C 1
ATOM 2601 O O . VAL C 3 241 ? 20.68579 -4.74233 -19.70275 1.000 8.05803 250 VAL A O 1
ATOM 2605 N N . ALA C 3 242 ? 22.82821 -4.21976 -19.19132 1.000 8.25620 251 ALA A N 1
ATOM 2606 C CA . ALA C 3 242 ? 22.75414 -3.01178 -20.00168 1.000 6.57469 251 ALA A CA 1
ATOM 2607 C C . ALA C 3 242 ? 22.48081 -3.34497 -21.46378 1.000 7.49361 251 ALA A C 1
ATOM 2608 O O . ALA C 3 242 ? 21.70517 -2.62498 -22.15233 1.000 8.31796 251 ALA A O 1
ATOM 2610 N N . ASP C 3 243 ? 23.13001 -4.41222 -21.99895 1.000 7.27885 252 ASP A N 1
ATOM 2611 C CA . ASP C 3 243 ? 22.84799 -4.81176 -23.38304 1.000 7.24507 252 ASP A CA 1
ATOM 2612 C C . ASP C 3 243 ? 21.41371 -5.30231 -23.56733 1.000 7.02244 252 ASP A C 1
ATOM 2613 O O . ASP C 3 243 ? 20.79121 -4.98014 -24.56707 1.000 7.98543 252 ASP A O 1
ATOM 2618 N N . CYS C 3 244 ? 20.87343 -6.00121 -22.57523 1.000 6.97977 253 CYS A N 1
ATOM 2619 C CA . CYS C 3 244 ? 19.46631 -6.39326 -22.67681 1.000 6.94427 253 CYS A CA 1
ATOM 2620 C C . CYS C 3 244 ? 18.55551 -5.16537 -22.76962 1.000 7.17741 253 CYS A C 1
ATOM 2621 O O . CYS C 3 244 ? 17.68301 -5.09394 -23.64433 1.000 8.53861 253 CYS A O 1
ATOM 2624 N N . ILE C 3 245 ? 18.79498 -4.13546 -21.95484 1.000 7.30201 254 ILE A N 1
ATOM 2625 C CA . ILE C 3 245 ? 17.92946 -2.96493 -21.99350 1.000 8.21615 254 ILE A CA 1
ATOM 2626 C C . ILE C 3 245 ? 18.15920 -2.17051 -23.26824 1.000 6.94464 254 ILE A C 1
ATOM 2627 O O . ILE C 3 245 ? 17.19375 -1.67826 -23.90156 1.000 7.54385 254 ILE A O 1
ATOM 2632 N N . CYS C 3 246 ? 19.42010 -2.07120 -23.71097 1.000 8.12652 255 CYS A N 1
ATOM 2633 C CA . CYS C 3 246 ? 19.67534 -1.38221 -24.98288 1.000 7.78499 255 CYS A CA 1
ATOM 2634 C C . CYS C 3 246 ? 18.92031 -2.03936 -26.13402 1.000 7.24515 255 CYS A C 1
ATOM 2635 O O . CYS C 3 246 ? 18.28091 -1.34056 -26.93059 1.000 8.37400 255 CYS A O 1
ATOM 2638 N N . LEU C 3 247 ? 19.00399 -3.36522 -26.24553 1.000 7.24480 256 LEU A N 1
ATOM 2639 C CA . LEU C 3 247 ? 18.40158 -4.07291 -27.35325 1.000 7.34592 256 LEU A CA 1
ATOM 2640 C C . LEU C 3 247 ? 16.88110 -4.00965 -27.27472 1.000 7.72130 256 LEU A C 1
ATOM 2641 O O . LEU C 3 247 ? 16.22983 -3.88533 -28.31235 1.000 8.62776 256 LEU A O 1
ATOM 2646 N N . MET C 3 248 ? 16.32539 -4.18840 -26.08005 1.000 7.85493 257 MET A N 1
ATOM 2647 C CA A MET C 3 248 ? 14.90488 -4.51210 -25.94987 0.582 7.14884 257 MET A CA 1
ATOM 2648 C CA B MET C 3 248 ? 14.91339 -4.52136 -25.87857 0.418 7.29340 257 MET A CA 1
ATOM 2649 C C . MET C 3 248 ? 14.04062 -3.31424 -25.58183 1.000 8.56980 257 MET A C 1
ATOM 2650 O O . MET C 3 248 ? 12.79801 -3.40296 -25.74282 1.000 9.03574 257 MET A O 1
ATOM 2659 N N . ALA C 3 249 ? 14.63812 -2.20565 -25.13924 1.000 7.54677 258 ALA A N 1
ATOM 2660 C CA . ALA C 3 249 ? 13.86173 -1.00956 -24.82098 1.000 8.19463 258 ALA A CA 1
ATOM 2661 C C . ALA C 3 249 ? 14.44697 0.26185 -25.35748 1.000 8.81095 258 ALA A C 1
ATOM 2662 O O . ALA C 3 249 ? 13.70878 1.24537 -25.44573 1.000 9.56614 258 ALA A O 1
ATOM 2664 N N . LEU C 3 250 ? 15.73546 0.31479 -25.69554 1.000 7.51340 259 LEU A N 1
ATOM 2665 C CA . LEU C 3 250 ? 16.35170 1.57650 -26.12656 1.000 8.59825 259 LEU A CA 1
ATOM 2666 C C . LEU C 3 250 ? 16.67469 1.61254 -27.62033 1.000 9.97521 259 LEU A C 1
ATOM 2667 O O . LEU C 3 250 ? 17.41629 2.50407 -28.05666 1.000 9.03977 259 LEU A O 1
ATOM 2672 N N . ASP C 3 251 ? 16.08021 0.71192 -28.43838 1.000 8.47509 260 ASP A N 1
ATOM 2673 C CA . ASP C 3 251 ? 16.21786 0.80613 -29.88728 1.000 7.80794 260 ASP A CA 1
ATOM 2674 C C . ASP C 3 251 ? 17.65728 0.69075 -30.37859 1.000 9.15858 260 ASP A C 1
ATOM 2675 O O . ASP C 3 251 ? 18.03990 1.37517 -31.33688 1.000 10.97502 260 ASP A O 1
ATOM 2680 N N . LYS C 3 252 ? 18.41493 -0.23220 -29.77745 1.000 8.47842 261 LYS A N 1
ATOM 2681 C CA . LYS C 3 252 ? 19.80363 -0.47435 -30.21040 1.000 9.14909 261 LYS A CA 1
ATOM 2682 C C . LYS C 3 252 ? 19.86935 -1.89824 -30.77179 1.000 8.86936 261 LYS A C 1
ATOM 2683 O O . LYS C 3 252 ? 20.16279 -2.85191 -30.02770 1.000 9.21577 261 LYS A O 1
ATOM 2689 N N . PRO C 3 253 ? 19.55573 -2.08959 -32.06122 1.000 8.14393 262 PRO A N 1
ATOM 2690 C CA . PRO C 3 253 ? 19.43703 -3.45542 -32.61106 1.000 7.60442 262 PRO A CA 1
ATOM 2691 C C . PRO C 3 253 ? 20.75761 -4.22188 -32.64974 1.000 7.88783 262 PRO A C 1
ATOM 2692 O O . PRO C 3 253 ? 20.71582 -5.46410 -32.77014 1.000 8.35697 262 PRO A O 1
ATOM 2696 N N . GLN C 3 254 ? 21.89330 -3.54695 -32.51707 1.000 8.42898 263 GLN A N 1
ATOM 2697 C CA . GLN C 3 254 ? 23.17459 -4.22427 -32.56991 1.000 7.68184 263 GLN A CA 1
ATOM 2698 C C . GLN C 3 254 ? 23.64700 -4.65866 -31.19629 1.000 8.80742 263 GLN A C 1
ATOM 2699 O O . GLN C 3 254 ? 24.69546 -5.28362 -31.10904 1.000 9.05240 263 GLN A O 1
ATOM 2705 N N . ALA C 3 255 ? 22.95002 -4.26793 -30.11735 1.000 9.16842 264 ALA A N 1
ATOM 2706 C CA . ALA C 3 255 ? 23.33336 -4.71919 -28.78376 1.000 8.18002 264 ALA A CA 1
ATOM 2707 C C . ALA C 3 255 ? 23.14782 -6.23379 -28.65218 1.000 8.15899 264 ALA A C 1
ATOM 2708 O O . ALA C 3 255 ? 22.09886 -6.77744 -29.03104 1.000 9.43734 264 ALA A O 1
ATOM 2710 N N . VAL C 3 256 ? 24.16669 -6.93853 -28.15437 1.000 8.07406 265 VAL A N 1
ATOM 2711 C CA . VAL C 3 256 ? 24.15782 -8.39581 -28.04882 1.000 8.79743 265 VAL A CA 1
ATOM 2712 C C . VAL C 3 256 ? 24.36850 -8.77250 -26.58238 1.000 8.63105 265 VAL A C 1
ATOM 2713 O O . VAL C 3 256 ? 25.51600 -8.80811 -26.08220 1.000 9.41701 265 VAL A O 1
ATOM 2717 N N . PRO C 3 257 ? 23.31002 -9.12905 -25.86641 1.000 8.53750 266 PRO A N 1
ATOM 2718 C CA . PRO C 3 257 ? 23.47072 -9.63883 -24.51178 1.000 9.12301 266 PRO A CA 1
ATOM 2719 C C . PRO C 3 257 ? 24.27852 -10.92576 -24.52234 1.000 9.20031 266 PRO A C 1
ATOM 2720 O O . PRO C 3 257 ? 24.10755 -11.77564 -25.39136 1.000 10.86362 266 PRO A O 1
ATOM 2724 N N . VAL C 3 258 ? 25.16656 -11.07332 -23.56240 1.000 9.41240 267 VAL A N 1
ATOM 2725 C CA . VAL C 3 258 ? 25.99954 -12.26477 -23.42168 1.000 9.14378 267 VAL A CA 1
ATOM 2726 C C . VAL C 3 258 ? 25.80615 -12.83073 -22.01809 1.000 8.52493 267 VAL A C 1
ATOM 2727 O O . VAL C 3 258 ? 26.41094 -12.33579 -21.05533 1.000 10.64094 267 VAL A O 1
ATOM 2731 N N . ASP C 3 259 ? 24.91548 -13.81843 -21.88113 1.000 8.52049 268 ASP A N 1
ATOM 2732 C CA . ASP C 3 259 ? 24.62198 -14.54381 -20.64787 1.000 9.34199 268 ASP A CA 1
ATOM 2733 C C . ASP C 3 259 ? 25.25604 -15.93145 -20.73551 1.000 8.27668 268 ASP A C 1
ATOM 2734 O O . ASP C 3 259 ? 26.02396 -16.23855 -21.64091 1.000 8.99434 268 ASP A O 1
ATOM 2739 N N . VAL C 3 260 ? 24.84768 -16.77799 -19.80248 1.000 8.87549 269 VAL A N 1
ATOM 2740 C CA . VAL C 3 260 ? 25.28081 -18.17553 -19.82057 1.000 9.35038 269 VAL A CA 1
ATOM 2741 C C . VAL C 3 260 ? 24.94740 -18.85933 -21.14396 1.000 8.65986 269 VAL A C 1
ATOM 2742 O O . VAL C 3 260 ? 25.79189 -19.59729 -21.70527 1.000 9.43817 269 VAL A O 1
ATOM 2746 N N . HIS C 3 261 ? 23.74357 -18.65610 -21.67031 1.000 9.13280 270 HIS A N 1
ATOM 2747 C CA . HIS C 3 261 ? 23.38590 -19.31355 -22.92719 1.000 8.34601 270 HIS A CA 1
ATOM 2748 C C . HIS C 3 261 ? 24.25260 -18.82278 -24.07677 1.000 9.16097 270 HIS A C 1
ATOM 2749 O O . HIS C 3 261 ? 24.78585 -19.64965 -24.82696 1.000 7.83162 270 HIS A O 1
ATOM 2756 N N . MET C 3 262 ? 24.43337 -17.49020 -24.23804 1.000 8.55615 271 MET A N 1
ATOM 2757 C CA . MET C 3 262 ? 25.15386 -17.03901 -25.41286 1.000 7.95006 271 MET A CA 1
ATOM 2758 C C . MET C 3 262 ? 26.63757 -17.43182 -25.29456 1.000 9.44931 271 MET A C 1
ATOM 2759 O O . MET C 3 262 ? 27.27893 -17.72912 -26.30771 1.000 9.16064 271 MET A O 1
ATOM 2764 N N . TRP C 3 263 ? 27.18885 -17.47414 -24.07313 1.000 9.32167 272 TRP A N 1
ATOM 2765 C CA . TRP C 3 263 ? 28.57473 -17.90846 -23.89931 1.000 10.28488 272 TRP A CA 1
ATOM 2766 C C . TRP C 3 263 ? 28.69866 -19.36120 -24.32925 1.000 9.81368 272 TRP A C 1
ATOM 2767 O O . TRP C 3 263 ? 29.62582 -19.72162 -25.08996 1.000 11.37513 272 TRP A O 1
ATOM 2778 N N A HIS C 3 264 ? 27.76004 -20.20783 -23.88172 0.418 9.69275 273 HIS A N 1
ATOM 2779 N N B HIS C 3 264 ? 27.74462 -20.20261 -23.93301 0.582 9.53527 273 HIS A N 1
ATOM 2780 C CA A HIS C 3 264 ? 27.76812 -21.62352 -24.25940 0.418 10.47299 273 HIS A CA 1
ATOM 2781 C CA B HIS C 3 264 ? 27.82398 -21.62165 -24.28889 0.582 10.48855 273 HIS A CA 1
ATOM 2782 C C A HIS C 3 264 ? 27.58325 -21.78446 -25.75713 0.418 10.39941 273 HIS A C 1
ATOM 2783 C C B HIS C 3 264 ? 27.50622 -21.86493 -25.75029 0.582 10.49216 273 HIS A C 1
ATOM 2784 O O A HIS C 3 264 ? 28.28189 -22.57435 -26.39812 0.418 10.47698 273 HIS A O 1
ATOM 2785 O O B HIS C 3 264 ? 28.07008 -22.78053 -26.36351 0.582 11.03299 273 HIS A O 1
ATOM 2798 N N . ILE C 3 265 ? 26.61308 -21.07384 -26.32942 1.000 8.84097 274 ILE A N 1
ATOM 2799 C CA . ILE C 3 265 ? 26.37909 -21.14158 -27.75898 1.000 10.33009 274 ILE A CA 1
ATOM 2800 C C . ILE C 3 265 ? 27.64489 -20.80942 -28.51412 1.000 9.07337 274 ILE A C 1
ATOM 2801 O O . ILE C 3 265 ? 27.99552 -21.50349 -29.45927 1.000 9.30654 274 ILE A O 1
ATOM 2806 N N . ALA C 3 266 ? 28.36915 -19.76930 -28.10911 1.000 9.49949 275 ALA A N 1
ATOM 2807 C CA . ALA C 3 266 ? 29.60591 -19.43323 -28.82797 1.000 8.91537 275 ALA A CA 1
ATOM 2808 C C . ALA C 3 266 ? 30.61397 -20.57263 -28.77920 1.000 9.61000 275 ALA A C 1
ATOM 2809 O O . ALA C 3 266 ? 31.24918 -20.90703 -29.80476 1.000 10.45207 275 ALA A O 1
ATOM 2811 N N . GLN C 3 267 ? 30.75993 -21.16813 -27.61005 1.000 9.92131 276 GLN A N 1
ATOM 2812 C CA . GLN C 3 267 ? 31.74648 -22.24304 -27.47358 1.000 11.00787 276 GLN A CA 1
ATOM 2813 C C . GLN C 3 267 ? 31.29541 -23.48361 -28.23154 1.000 11.67773 276 GLN A C 1
ATOM 2814 O O . GLN C 3 267 ? 32.05448 -24.04190 -29.04670 1.000 12.64831 276 GLN A O 1
ATOM 2820 N N . ARG C 3 268 ? 30.05686 -23.93985 -27.99288 1.000 10.50651 277 ARG A N 1
ATOM 2821 C CA . ARG C 3 268 ? 29.56639 -25.20471 -28.54936 1.000 10.91191 277 ARG A CA 1
ATOM 2822 C C . ARG C 3 268 ? 29.24235 -25.09123 -30.03877 1.000 11.60792 277 ARG A C 1
ATOM 2823 O O . ARG C 3 268 ? 29.56957 -25.98740 -30.84219 1.000 14.86929 277 ARG A O 1
ATOM 2831 N N . ASP C 3 269 ? 28.54274 -24.02816 -30.43150 1.000 9.75165 278 ASP A N 1
ATOM 2832 C CA . ASP C 3 269 ? 27.99765 -23.97295 -31.77476 1.000 9.92384 278 ASP A CA 1
ATOM 2833 C C . ASP C 3 269 ? 28.89050 -23.22006 -32.74421 1.000 9.23931 278 ASP A C 1
ATOM 2834 O O . ASP C 3 269 ? 28.70208 -23.36000 -33.96808 1.000 12.92648 278 ASP A O 1
ATOM 2839 N N . TYR C 3 270 ? 29.84690 -22.41548 -32.23654 1.000 9.49847 279 TYR A N 1
ATOM 2840 C CA . TYR C 3 270 ? 30.75420 -21.64563 -33.08709 1.000 9.23181 279 TYR A CA 1
ATOM 2841 C C . TYR C 3 270 ? 32.20920 -22.01093 -32.83471 1.000 9.98034 279 TYR A C 1
ATOM 2842 O O . TYR C 3 270 ? 33.07415 -21.49516 -33.54046 1.000 13.22200 279 TYR A O 1
ATOM 2851 N N . SER C 3 271 ? 32.49367 -22.88789 -31.87762 1.000 10.13759 280 SER A N 1
ATOM 2852 C CA . SER C 3 271 ? 33.88088 -23.20004 -31.53702 1.000 9.90689 280 SER A CA 1
ATOM 2853 C C . SER C 3 271 ? 34.69056 -21.92755 -31.30625 1.000 12.25503 280 SER A C 1
ATOM 2854 O O . SER C 3 271 ? 35.86566 -21.84200 -31.65153 1.000 12.41491 280 SER A O 1
ATOM 2857 N N . TRP C 3 272 ? 34.07350 -20.91336 -30.70253 1.000 11.60534 281 TRP A N 1
ATOM 2858 C CA . TRP C 3 272 ? 34.72851 -19.62664 -30.56547 1.000 9.65211 281 TRP A CA 1
ATOM 2859 C C . TRP C 3 272 ? 35.58614 -19.59630 -29.31842 1.000 9.15225 281 TRP A C 1
ATOM 2860 O O . TRP C 3 272 ? 35.23100 -20.15788 -28.27193 1.000 11.96923 281 TRP A O 1
ATOM 2871 N N . HIS C 3 273 ? 36.71211 -18.88665 -29.39523 1.000 8.88764 282 HIS A N 1
ATOM 2872 C CA . HIS C 3 273 ? 37.47802 -18.52678 -28.19103 1.000 9.22346 282 HIS A CA 1
ATOM 2873 C C . HIS C 3 273 ? 37.95895 -17.08033 -28.36912 1.000 9.01503 282 HIS A C 1
ATOM 2874 O O . HIS C 3 273 ? 38.13989 -16.61244 -29.49691 1.000 10.16136 282 HIS A O 1
ATOM 2881 N N . PRO C 3 274 ? 38.13882 -16.35626 -27.27550 1.000 10.10630 283 PRO A N 1
ATOM 2882 C CA . PRO C 3 274 ? 38.61738 -14.97088 -27.37600 1.000 10.18636 283 PRO A CA 1
ATOM 2883 C C . PRO C 3 274 ? 40.04939 -14.93999 -27.84881 1.000 9.19391 283 PRO A C 1
ATOM 2884 O O . PRO C 3 274 ? 40.87982 -15.79586 -27.48836 1.000 11.31993 283 PRO A O 1
ATOM 2888 N N . THR C 3 275 ? 40.32770 -13.91416 -28.61574 1.000 10.53612 284 THR A N 1
ATOM 2889 C CA . THR C 3 275 ? 41.67538 -13.67449 -29.10153 1.000 10.54309 284 THR A CA 1
ATOM 2890 C C . THR C 3 275 ? 42.26435 -12.37613 -28.57188 1.000 10.02622 284 THR A C 1
ATOM 2891 O O . THR C 3 275 ? 43.41042 -12.01036 -28.94398 1.000 11.06947 284 THR A O 1
ATOM 2895 N N . THR C 3 276 ? 41.57953 -11.69370 -27.65645 1.000 9.99942 285 THR A N 1
ATOM 2896 C CA . THR C 3 276 ? 42.10787 -10.48849 -27.03117 1.000 11.10476 285 THR A CA 1
ATOM 2897 C C . THR C 3 276 ? 42.49894 -10.73205 -25.58770 1.000 9.65836 285 THR A C 1
ATOM 2898 O O . THR C 3 276 ? 42.82112 -9.77622 -24.89071 1.000 11.95245 285 THR A O 1
ATOM 2902 N N . SER C 3 277 ? 42.45761 -11.98416 -25.13375 1.000 10.59679 286 SER A N 1
ATOM 2903 C CA . SER C 3 277 ? 42.77695 -12.37574 -23.76980 1.000 10.60890 286 SER A CA 1
ATOM 2904 C C . SER C 3 277 ? 43.39449 -13.76556 -23.84609 1.000 11.52851 286 SER A C 1
ATOM 2905 O O . SER C 3 277 ? 42.86463 -14.64041 -24.52741 1.000 10.71871 286 SER A O 1
ATOM 2908 N N . GLN C 3 278 ? 44.51182 -13.97686 -23.10776 1.000 11.74672 287 GLN A N 1
ATOM 2909 C CA . GLN C 3 278 ? 45.07609 -15.31884 -23.04102 1.000 10.24716 287 GLN A CA 1
ATOM 2910 C C . GLN C 3 278 ? 44.17330 -16.27597 -22.25662 1.000 11.57262 287 GLN A C 1
ATOM 2911 O O . GLN C 3 278 ? 43.95340 -17.40606 -22.67728 1.000 12.75133 287 GLN A O 1
ATOM 2917 N N . ALA C 3 279 ? 43.65347 -15.82998 -21.12451 1.000 12.65242 288 ALA A N 1
ATOM 2918 C CA . ALA C 3 279 ? 42.63478 -16.59633 -20.40579 1.000 12.48298 288 ALA A CA 1
ATOM 2919 C C . ALA C 3 279 ? 41.33173 -16.53826 -21.18457 1.000 11.50276 288 ALA A C 1
ATOM 2920 O O . ALA C 3 279 ? 40.93223 -15.48765 -21.71014 1.000 12.42997 288 ALA A O 1
ATOM 2922 N N . LYS C 3 280 ? 40.71506 -17.69536 -21.31897 1.000 13.12748 289 LYS A N 1
ATOM 2923 C CA . LYS C 3 280 ? 39.58111 -17.84523 -22.23299 1.000 13.65203 289 LYS A CA 1
ATOM 2924 C C . LYS C 3 280 ? 38.21838 -17.85756 -21.55299 1.000 14.89596 289 LYS A C 1
ATOM 2925 O O . LYS C 3 280 ? 37.22406 -17.85842 -22.27537 1.000 13.50427 289 LYS A O 1
ATOM 2931 N N . GLY C 3 281 ? 38.13698 -17.88035 -20.20708 1.000 13.27541 290 GLY A N 1
ATOM 2932 C CA . GLY C 3 281 ? 36.82326 -18.04801 -19.59482 1.000 15.33129 290 GLY A CA 1
ATOM 2933 C C . GLY C 3 281 ? 36.12342 -16.73418 -19.60357 1.000 14.04875 290 GLY A C 1
ATOM 2934 O O . GLY C 3 281 ? 36.66593 -15.70655 -20.02680 1.000 14.26067 290 GLY A O 1
ATOM 2935 N N . PRO C 3 282 ? 34.85501 -16.73296 -19.14751 1.000 12.95719 291 PRO A N 1
ATOM 2936 C CA . PRO C 3 282 ? 34.12408 -15.47658 -19.07077 1.000 12.53909 291 PRO A CA 1
ATOM 2937 C C . PRO C 3 282 ? 34.83202 -14.45606 -18.18529 1.000 13.50782 291 PRO A C 1
ATOM 2938 O O . PRO C 3 282 ? 35.29513 -14.78272 -17.08194 1.000 16.95691 291 PRO A O 1
ATOM 2942 N N . SER C 3 283 ? 34.86687 -13.23651 -18.65821 1.000 12.18199 292 SER A N 1
ATOM 2943 C CA . SER C 3 283 ? 35.47043 -12.10221 -17.99076 1.000 13.40395 292 SER A CA 1
ATOM 2944 C C . SER C 3 283 ? 34.95564 -10.83154 -18.65738 1.000 14.46319 292 SER A C 1
ATOM 2945 O O . SER C 3 283 ? 34.38344 -10.87943 -19.77132 1.000 13.72830 292 SER A O 1
ATOM 2948 N N . PRO C 3 284 ? 35.11612 -9.66353 -18.07337 1.000 14.43395 293 PRO A N 1
ATOM 2949 C CA . PRO C 3 284 ? 34.69435 -8.47284 -18.78016 1.000 13.85708 293 PRO A CA 1
ATOM 2950 C C . PRO C 3 284 ? 35.27422 -8.36671 -20.16920 1.000 13.26517 293 PRO A C 1
ATOM 2951 O O . PRO C 3 284 ? 34.54540 -8.03116 -21.11703 1.000 14.77154 293 PRO A O 1
ATOM 2955 N N . GLN C 3 285 ? 36.56605 -8.64554 -20.33446 1.000 13.44525 294 GLN A N 1
ATOM 2956 C CA . GLN C 3 285 ? 37.13932 -8.50327 -21.67470 1.000 13.85793 294 GLN A CA 1
ATOM 2957 C C . GLN C 3 285 ? 36.59468 -9.55354 -22.62607 1.000 10.90077 294 GLN A C 1
ATOM 2958 O O . GLN C 3 285 ? 36.33442 -9.23602 -23.78501 1.000 12.05387 294 GLN A O 1
ATOM 2964 N N . THR C 3 286 ? 36.49058 -10.81078 -22.18573 1.000 10.88792 295 THR A N 1
ATOM 2965 C CA . THR C 3 286 ? 36.03999 -11.82517 -23.14096 1.000 11.04787 295 THR A CA 1
ATOM 2966 C C . THR C 3 286 ? 34.56033 -11.69145 -23.46668 1.000 10.79590 295 THR A C 1
ATOM 2967 O O . THR C 3 286 ? 34.17519 -11.95747 -24.60750 1.000 10.21695 295 THR A O 1
ATOM 2971 N N . ASN C 3 287 ? 33.73558 -11.29288 -22.49558 1.000 10.37280 296 ASN A N 1
ATOM 2972 C CA . ASN C 3 287 ? 32.31243 -11.06962 -22.77934 1.000 10.44152 296 ASN A CA 1
ATOM 2973 C C . ASN C 3 287 ? 32.16183 -9.90122 -23.75462 1.000 11.04688 296 ASN A C 1
ATOM 2974 O O . ASN C 3 287 ? 31.32176 -9.94856 -24.66666 1.000 10.24855 296 ASN A O 1
ATOM 2979 N N . LYS C 3 288 ? 32.98173 -8.84837 -23.62218 1.000 10.46784 297 LYS A N 1
ATOM 2980 C CA . LYS C 3 288 ? 32.94909 -7.74479 -24.56874 1.000 10.40449 297 LYS A CA 1
ATOM 2981 C C . LYS C 3 288 ? 33.35211 -8.23369 -25.94771 1.000 10.79992 297 LYS A C 1
ATOM 2982 O O . LYS C 3 288 ? 32.71067 -7.91089 -26.94813 1.000 10.85143 297 LYS A O 1
ATOM 2988 N N . GLU C 3 289 ? 34.45386 -9.00082 -26.03059 1.000 9.63790 298 GLU A N 1
ATOM 2989 C CA . GLU C 3 289 ? 34.88814 -9.48449 -27.33223 1.000 9.93545 298 GLU A CA 1
ATOM 2990 C C . GLU C 3 289 ? 33.80226 -10.32823 -27.99286 1.000 8.55003 298 GLU A C 1
ATOM 2991 O O . GLU C 3 289 ? 33.60053 -10.23129 -29.19277 1.000 9.60287 298 GLU A O 1
ATOM 2997 N N . LEU C 3 290 ? 33.09617 -11.15320 -27.22461 1.000 9.15443 299 LEU A N 1
ATOM 2998 C CA . LEU C 3 290 ? 32.06916 -12.01495 -27.81243 1.000 8.66017 299 LEU A CA 1
ATOM 2999 C C . LEU C 3 290 ? 30.92161 -11.18835 -28.41809 1.000 7.85568 299 LEU A C 1
ATOM 3000 O O . LEU C 3 290 ? 30.45613 -11.48999 -29.53040 1.000 9.29633 299 LEU A O 1
ATOM 3005 N N . GLY C 3 291 ? 30.47699 -10.13446 -27.72155 1.000 8.19036 300 GLY A N 1
ATOM 3006 C CA . GLY C 3 291 ? 29.49674 -9.23657 -28.33795 1.000 9.24013 300 GLY A CA 1
ATOM 3007 C C . GLY C 3 291 ? 29.98775 -8.66189 -29.65627 1.000 8.28469 300 GLY A C 1
ATOM 3008 O O . GLY C 3 291 ? 29.22881 -8.58801 -30.65068 1.000 9.02596 300 GLY A O 1
ATOM 3009 N N . ASN C 3 292 ? 31.27613 -8.25998 -29.69990 1.000 8.71409 301 ASN A N 1
ATOM 3010 C CA . ASN C 3 292 ? 31.81226 -7.73278 -30.94793 1.000 8.28724 301 ASN A CA 1
ATOM 3011 C C . ASN C 3 292 ? 31.88565 -8.80770 -32.02444 1.000 8.52842 301 ASN A C 1
ATOM 3012 O O . ASN C 3 292 ? 31.63551 -8.50598 -33.20587 1.000 9.26363 301 ASN A O 1
ATOM 3017 N N . PHE C 3 293 ? 32.20713 -10.06116 -31.63976 1.000 7.74808 302 PHE A N 1
ATOM 3018 C CA . PHE C 3 293 ? 32.22824 -11.14822 -32.61032 1.000 8.44887 302 PHE A CA 1
ATOM 3019 C C . PHE C 3 293 ? 30.85981 -11.34173 -33.24730 1.000 8.64717 302 PHE A C 1
ATOM 3020 O O . PHE C 3 293 ? 30.74554 -11.48245 -34.47095 1.000 9.15800 302 PHE A O 1
ATOM 3028 N N . PHE C 3 294 ? 29.80146 -11.33837 -32.44381 1.000 9.06753 303 PHE A N 1
ATOM 3029 C CA . PHE C 3 294 ? 28.46961 -11.54156 -33.02879 1.000 8.99477 303 PHE A CA 1
ATOM 3030 C C . PHE C 3 294 ? 28.03926 -10.34973 -33.87147 1.000 8.86193 303 PHE A C 1
ATOM 3031 O O . PHE C 3 294 ? 27.39109 -10.54660 -34.88136 1.000 9.83190 303 PHE A O 1
ATOM 3039 N N . ARG C 3 295 ? 28.38439 -9.12137 -33.48168 1.000 7.92841 304 ARG A N 1
ATOM 3040 C CA . ARG C 3 295 ? 28.12773 -7.98676 -34.37495 1.000 9.10621 304 ARG A CA 1
ATOM 3041 C C . ARG C 3 295 ? 28.86366 -8.13546 -35.69219 1.000 9.93507 304 ARG A C 1
ATOM 3042 O O . ARG C 3 295 ? 28.31425 -7.82718 -36.75451 1.000 10.41193 304 ARG A O 1
ATOM 3050 N N . SER C 3 296 ? 30.12289 -8.56429 -35.64569 1.000 9.01033 305 SER A N 1
ATOM 3051 C CA A SER C 3 296 ? 30.88568 -8.69787 -36.88935 0.573 10.33203 305 SER A CA 1
ATOM 3052 C CA B SER C 3 296 ? 30.86177 -8.67571 -36.90164 0.427 10.43234 305 SER A CA 1
ATOM 3053 C C . SER C 3 296 ? 30.28359 -9.76527 -37.78953 1.000 12.57277 305 SER A C 1
ATOM 3054 O O . SER C 3 296 ? 30.27580 -9.61081 -39.03857 1.000 14.48810 305 SER A O 1
ATOM 3059 N N . LEU C 3 297 ? 29.75324 -10.83560 -37.16814 1.000 9.88871 306 LEU A N 1
ATOM 3060 C CA . LEU C 3 297 ? 29.18117 -11.93256 -37.93815 1.000 11.58837 306 LEU A CA 1
ATOM 3061 C C . LEU C 3 297 ? 27.80800 -11.55341 -38.50514 1.000 11.23653 306 LEU A C 1
ATOM 3062 O O . LEU C 3 297 ? 27.56872 -11.65805 -39.72101 1.000 12.71085 306 LEU A O 1
ATOM 3067 N N . TRP C 3 298 ? 26.90218 -11.07063 -37.66409 1.000 9.58021 307 TRP A N 1
ATOM 3068 C CA . TRP C 3 298 ? 25.50321 -10.93247 -38.07159 1.000 9.61793 307 TRP A CA 1
ATOM 3069 C C . TRP C 3 298 ? 25.15823 -9.53876 -38.58626 1.000 11.13125 307 TRP A C 1
ATOM 3070 O O . TRP C 3 298 ? 24.13458 -9.40526 -39.29813 1.000 11.86767 307 TRP A O 1
ATOM 3081 N N . GLY C 3 299 ? 25.93424 -8.50598 -38.24286 1.000 9.72039 308 GLY A N 1
ATOM 3082 C CA . GLY C 3 299 ? 25.63988 -7.16841 -38.75404 1.000 9.48614 308 GLY A CA 1
ATOM 3083 C C . GLY C 3 299 ? 24.89236 -6.29838 -37.78306 1.000 10.31234 308 GLY A C 1
ATOM 3084 O O . GLY C 3 299 ? 24.80724 -6.58120 -36.59891 1.000 10.59699 308 GLY A O 1
ATOM 3085 N N . PRO C 3 300 ? 24.27842 -5.23477 -38.30785 1.000 9.98186 309 PRO A N 1
ATOM 3086 C CA . PRO C 3 300 ? 23.72570 -4.18533 -37.46337 1.000 10.46549 309 PRO A CA 1
ATOM 3087 C C . PRO C 3 300 ? 22.50652 -4.56807 -36.66734 1.000 10.25077 309 PRO A C 1
ATOM 3088 O O . PRO C 3 300 ? 22.15035 -3.80993 -35.74096 1.000 11.60953 309 PRO A O 1
ATOM 3092 N N . TYR C 3 301 ? 21.86803 -5.68807 -36.98546 1.000 9.51761 310 TYR A N 1
ATOM 3093 C CA . TYR C 3 301 ? 20.74723 -6.20819 -36.20707 1.000 8.52628 310 TYR A CA 1
ATOM 3094 C C . TYR C 3 301 ? 21.15412 -7.48636 -35.46934 1.000 8.64204 310 TYR A C 1
ATOM 3095 O O . TYR C 3 301 ? 20.35344 -8.36813 -35.18017 1.000 9.68512 310 TYR A O 1
ATOM 3104 N N . ALA C 3 302 ? 22.42520 -7.55847 -35.08698 1.000 8.36007 311 ALA A N 1
ATOM 3105 C CA . ALA C 3 302 ? 22.94888 -8.75264 -34.42041 1.000 8.50445 311 ALA A CA 1
ATOM 3106 C C . ALA C 3 302 ? 22.18907 -9.10126 -33.14567 1.000 8.12536 311 ALA A C 1
ATOM 3107 O O . ALA C 3 302 ? 22.07790 -10.27496 -32.79558 1.000 7.99661 311 ALA A O 1
ATOM 3109 N N . GLY C 3 303 ? 21.65180 -8.09477 -32.42326 1.000 7.54481 312 GLY A N 1
ATOM 3110 C CA . GLY C 3 303 ? 20.88758 -8.43412 -31.24353 1.000 8.14427 312 GLY A CA 1
ATOM 3111 C C . GLY C 3 303 ? 19.61685 -9.18572 -31.55336 1.000 8.28498 312 GLY A C 1
ATOM 3112 O O . GLY C 3 303 ? 19.18034 -10.05043 -30.77138 1.000 7.81209 312 GLY A O 1
ATOM 3113 N N . TRP C 3 304 ? 19.03513 -8.90114 -32.71002 1.000 9.02330 313 TRP A N 1
ATOM 3114 C CA . TRP C 3 304 ? 17.85904 -9.64386 -33.13076 1.000 9.10030 313 TRP A CA 1
ATOM 3115 C C . TRP C 3 304 ? 18.22925 -11.08353 -33.47830 1.000 9.55763 313 TRP A C 1
ATOM 3116 O O . TRP C 3 304 ? 17.48378 -12.02039 -33.12587 1.000 9.81056 313 TRP A O 1
ATOM 3127 N N . ALA C 3 305 ? 19.39169 -11.31403 -34.10816 1.000 8.20821 314 ALA A N 1
ATOM 3128 C CA . ALA C 3 305 ? 19.79129 -12.68229 -34.36289 1.000 7.24821 314 ALA A CA 1
ATOM 3129 C C . ALA C 3 305 ? 20.04131 -13.41442 -33.04094 1.000 8.66466 314 ALA A C 1
ATOM 3130 O O . ALA C 3 305 ? 19.68180 -14.60826 -32.87497 1.000 7.99300 314 ALA A O 1
ATOM 3132 N N . GLN C 3 306 ? 20.69072 -12.73453 -32.08856 1.000 7.76817 315 GLN A N 1
ATOM 3133 C CA . GLN C 3 306 ? 20.85420 -13.31307 -30.74914 1.000 7.88028 315 GLN A CA 1
ATOM 3134 C C . GLN C 3 306 ? 19.53603 -13.78852 -30.16655 1.000 7.74258 315 GLN A C 1
ATOM 3135 O O . GLN C 3 306 ? 19.48692 -14.83800 -29.50229 1.000 8.90433 315 GLN A O 1
ATOM 3141 N N . ALA C 3 307 ? 18.45126 -13.03292 -30.39072 1.000 8.10467 316 ALA A N 1
ATOM 3142 C CA . ALA C 3 307 ? 17.18753 -13.40250 -29.76353 1.000 8.33591 316 ALA A CA 1
ATOM 3143 C C . ALA C 3 307 ? 16.65242 -14.70448 -30.33613 1.000 8.09360 316 ALA A C 1
ATOM 3144 O O . ALA C 3 307 ? 16.03102 -15.49203 -29.60455 1.000 8.36740 316 ALA A O 1
ATOM 3146 N N . VAL C 3 308 ? 16.90760 -14.955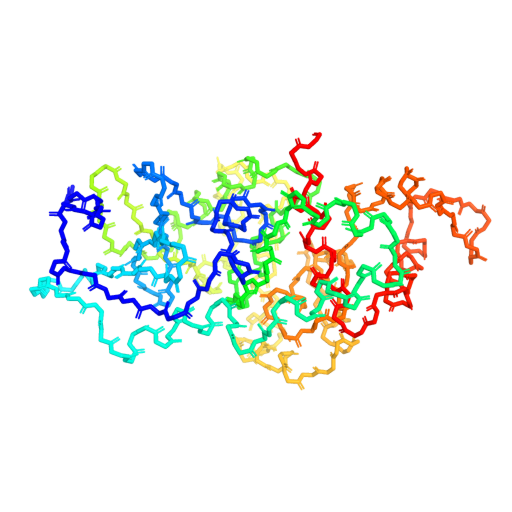21 -31.61575 1.000 8.74609 317 VAL A N 1
ATOM 3147 C CA . VAL C 3 308 ? 16.50436 -16.23050 -32.22338 1.000 8.79719 317 VAL A CA 1
ATOM 3148 C C . VAL C 3 308 ? 17.25452 -17.37430 -31.56339 1.000 8.43351 317 VAL A C 1
ATOM 3149 O O . VAL C 3 308 ? 16.65972 -18.36533 -31.13557 1.000 9.22118 317 VAL A O 1
ATOM 3153 N N . LEU C 3 309 ? 18.59630 -17.25967 -31.47911 1.000 8.81765 318 LEU A N 1
ATOM 3154 C CA . LEU C 3 309 ? 19.38639 -18.36054 -30.90462 1.000 8.58499 318 LEU A CA 1
ATOM 3155 C C . LEU C 3 309 ? 19.07394 -18.54726 -29.42754 1.000 9.80051 318 LEU A C 1
ATOM 3156 O O . LEU C 3 309 ? 19.06459 -19.67920 -28.92921 1.000 9.15351 318 LEU A O 1
ATOM 3161 N N . PHE C 3 310 ? 18.85661 -17.45235 -28.69908 1.000 9.49095 319 PHE A N 1
ATOM 3162 C CA . PHE C 3 310 ? 18.53318 -17.57579 -27.28877 1.000 9.81345 319 PHE A CA 1
ATOM 3163 C C . PHE C 3 310 ? 17.20271 -18.30367 -27.11522 1.000 9.22489 319 PHE A C 1
ATOM 3164 O O . PHE C 3 310 ? 17.10636 -19.22889 -26.30931 1.000 10.67452 319 PHE A O 1
ATOM 3172 N N . SER C 3 311 ? 16.15498 -17.88749 -27.83548 1.000 9.49640 320 SER A N 1
ATOM 3173 C CA . SER C 3 311 ? 14.86336 -18.58049 -27.72551 1.000 9.55550 320 SER A CA 1
ATOM 3174 C C . SER C 3 311 ? 15.03101 -20.06916 -28.03490 1.000 11.19403 320 SER A C 1
ATOM 3175 O O . SER C 3 311 ? 14.48251 -20.93864 -27.34248 1.000 10.95577 320 SER A O 1
ATOM 3178 N N . ALA C 3 312 ? 15.78192 -20.39558 -29.09122 1.000 10.34101 321 ALA A N 1
ATOM 3179 C CA . ALA C 3 312 ? 15.94764 -21.81028 -29.45916 1.000 10.40045 321 ALA A CA 1
ATOM 3180 C C . ALA C 3 312 ? 16.72040 -22.56031 -28.39779 1.000 12.73137 321 ALA A C 1
ATOM 3181 O O . ALA C 3 312 ? 16.40121 -23.72864 -28.11574 1.000 14.64067 321 ALA A O 1
ATOM 3183 N N . ASP C 3 313 ? 17.70597 -21.91682 -27.76230 1.000 10.56780 322 ASP A N 1
ATOM 3184 C CA . ASP C 3 313 ? 18.52428 -22.59234 -26.76953 1.000 11.64630 322 ASP A CA 1
ATOM 3185 C C . ASP C 3 313 ? 17.74496 -22.88160 -25.51604 1.000 15.78232 322 ASP A C 1
ATOM 3186 O O . ASP C 3 313 ? 18.04955 -23.84879 -24.82815 1.000 19.49047 322 ASP A O 1
ATOM 3191 N N . LEU C 3 314 ? 16.68716 -22.12422 -25.24849 1.000 14.23933 323 LEU A N 1
ATOM 3192 C CA . LEU C 3 314 ? 15.83973 -22.45337 -24.10207 1.000 17.87802 323 LEU A CA 1
ATOM 3193 C C . LEU C 3 314 ? 15.13167 -23.77673 -24.28671 1.000 28.08285 323 LEU A C 1
ATOM 3194 O O . LEU C 3 314 ? 14.80382 -24.42919 -23.29717 1.000 28.11107 323 LEU A O 1
ATOM 3199 N N . ARG C 3 315 ? 14.86684 -24.18109 -25.53150 1.000 29.49649 324 ARG A N 1
ATOM 3200 C CA A ARG C 3 315 ? 14.13318 -25.40528 -25.87554 0.548 32.63170 324 ARG A CA 1
ATOM 3201 C CA B ARG C 3 315 ? 14.12840 -25.41387 -25.77947 0.452 32.53585 324 ARG A CA 1
ATOM 3202 C C . ARG C 3 315 ? 15.02311 -26.62181 -26.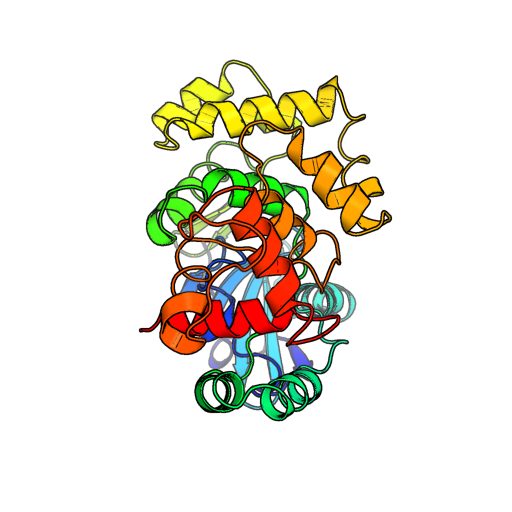04594 1.000 44.15639 324 ARG A C 1
ATOM 3203 O O . ARG C 3 315 ? 14.50558 -27.70720 -26.34688 1.000 41.53414 324 ARG A O 1
ATOM 3218 N N . GLN C 3 316 ? 16.33553 -26.47039 -25.93061 1.000 38.07462 325 GLN A N 1
ATOM 3219 C CA . GLN C 3 316 ? 17.22873 -27.61548 -26.03802 1.000 45.17771 325 GLN A CA 1
ATOM 3220 C C . GLN C 3 316 ? 17.90901 -27.84104 -24.68883 1.000 52.70544 325 GLN A C 1
ATOM 3221 O O . GLN C 3 316 ? 17.38143 -27.42586 -23.64700 1.000 52.23201 325 GLN A O 1
#

Sequence (316 aa):
GPGHRTLASTPALWASIPCPRSELRLDLVLPSGQSFRRWREQSPAHWSGVLADQVWTLTQTEEQLHCTVYRGDKSQASRPTPDELEAVRKYFQLDVTLAQLYHHHWGSVDSSHFQEVAQKFQQQGVRLLLRQDPIECLFSFICSSNNNIARITGMVEERLCQQAFGPRLIQLDDVTYHGFPSLQALAGPEVEAHLRKLGLGYRARYVSASARAILEEQGGLAWLLQQLRESSYEEAHKALCILPGVGTTHVADCICLMMALDKPQAVPVDVHMWHHIAQRDYSWHPTTSQAKGPSPQTNKELGNFFRSSLWGPYAGWAQAVLFSADLRRQ

Solvent-accessible surface area: 14123 Å² total; per-residue (Å²): 54,102,41,25,33,38,36,98,85,43,88,80,34,13,20,44,7,112,2,42,73,51,21,0,38,3,56,14,0,1,55,3,9,12,5,10,34,8,70,92,72,20,121,60,20,18,1,0,18,6,65,119,48,1,2,1,0,6,33,61,103,107,72,0,21,0,0,2,13,53,49,95,212,65,163,60,50,151,3,61,115,124,38,22,81,21,0,77,112,29,0,37,19,121,35,80,0,49,112,21,31,140,73,0,6,81,64,11,82,48,0,102,132,29,12,160,72,35,57,0,1,1,1,0,82,5,79,14,16,18,0,0,1,2,8,0,0,16,30,131,39,89,46,85,91,5,29,18,0,1,96,88,1,7,112,34,43,10,81,149,45,21,64,4,65,138,46,56,18,26,6,34,3,55,7,125,34,0,13,18,117,119,2,34,49,65,0,116,159,38,35,0,23,99,5,0,137,73,0,0,19,0,0,66,12,0,46,140,130,53,67,10,114,72,14,4,88,102,4,48,133,25,51,20,118,100,0,35,160,26,0,52,120,4,47,21,9,36,63,44,5,0,13,4,0,0,6,12,0,0,58,11,31,50,0,1,3,16,32,117,48,0,42,85,3,0,114,117,42,43,99,30,102,1,106,82,30,171,77,88,38,90,38,118,69,0,33,111,23,0,4,70,63,0,55,101,47,1,18,108,70,0,0,5,0,11,7,0,4,36,1,10,23,55,97,119

Secondary structure (DSSP, 8-state):
-PPPP-TTT-GGG-EEEE--TTT--HHHHTTTTS-S--EEEETTEEEEEETTEEEEEEE-SSEEEEEEE--SSPPP-PPPHHHHHHHHHHTTTTS-HHHHHHHHHHH-HHHHHHHHHSTT-------HHHHHHHHHHHTTS-HHHHHHHHHHHHHHHSPEEEEETTEEEEPPPPHHHHHSHHHHHHHHHTT-TTHHHHHHHHHHHHHHHS-TTHHHHHHHHS-HHHHHHHHTTSTT--HHHHHHHHHHHS--TT-----HHHHHHHHHHH----SS-SS-SS-HHHHHHHHHHHHHHH-TTHHHHHHHHHHHHHT-

B-factor: mean 17.07, std 9.54, range [6.44, 73.75]

Nearest PDB structures (foldseek):
  2xhi-assembly1_A  TM=9.936E-01  e=3.246E-53  Homo sapiens
  6rlw-assembly5_EEE  TM=9.939E-01  e=6.863E-52  Homo sapiens
  6rlw-assembly1_AAA  TM=9.929E-01  e=1.433E-51  Homo sapiens
  1ko9-assembly1_A  TM=9.871E-01  e=3.894E-51  Homo sapiens
  7z5b-assembly1_A  TM=9.944E-01  e=1.410E-48  Mus musculus

Foldseek 3Di:
DAADDDCVVCVQQKDKDFAAVLQADCVLAVLQQLALAWDCPDVQWIWGAFPRWIKIWHDDRTIIMIGTDQQPPDDGGYDDPVRVVSVCQQQVVVDRVNVLLVLLCVLAVLLVVLCVVQGHHFATADALLSLLLLLLLPPPHDSVVSSQLQVVQQVVAFDFRDAHPNRTHGDHHALVSLADPVQLVVSVVSPSPPSSCLRRQQSNCCVPPVPHPCNLVVLLVDALVVQQVVSCVGRSDDNQSSLSSCCHHSPQLLRARDDPQNQVCCCPVVVDFDDVDPDTDDDVVNSVVSSVVQCVRSHRNSNGSNSSSSSSSVVD

Radius of gyration: 19.67 Å; Cα contacts (8 Å, |Δi|>4): 556; chains: 1; bounding box: 64×41×49 Å